Protein AF-A0A7T7ZXU6-F1 (afdb_monomer)

Secondary structure (DSSP, 8-state):
--GGGS--SB-SPPP-HHHHHHHHHHHHHHHHHHHHT-SSSTTHHHHHHHHHHHHHHHHHHHHTTTTBTTHHHHHHHHHHHHHHHHHHHHS--HHHHHHHHHHHHHHHHHHHHHHHHHGGG-TTS-THHHHHHHHHHHHHHHHHHTGGG-TTS-HHHHHHHHHHHHHHHHHHHHHHHHHHHHHHHHHHHHHHHT-

Foldseek 3Di:
DPPPPQPQQFDAAQPDLVLLLVLLVQLVVLLVQLVVVVDPVSNVSVLVSLLSNLVSQLVSLVVCVVGGVCSVVSNVLSVVSNVLSVVCVVDPDPVCNQLSSLVSLLSLLVSLLVLLVSCVSPPQFDSVQLNVLSVQLNVLSVCRNVVVVVVVDPNSVSSVSNSNSSSSSSVRSSVRSVRVNVVNVVVVVVVVVVD

Structure (mmCIF, N/CA/C/O backbone):
data_AF-A0A7T7ZXU6-F1
#
_entry.id   AF-A0A7T7ZXU6-F1
#
loop_
_atom_site.group_PDB
_atom_site.id
_atom_site.type_symbol
_atom_site.label_atom_id
_atom_site.label_alt_id
_atom_site.label_comp_id
_atom_site.label_asym_id
_atom_site.label_entity_id
_atom_site.label_seq_id
_atom_site.pdbx_PDB_ins_code
_atom_site.Cartn_x
_atom_site.Cartn_y
_atom_site.Cartn_z
_atom_site.occupancy
_atom_site.B_iso_or_equiv
_atom_site.auth_seq_id
_atom_site.auth_comp_id
_atom_site.auth_asym_id
_atom_site.auth_atom_id
_atom_site.pdbx_PDB_model_num
ATOM 1 N N . MET A 1 1 ? -22.537 -8.299 27.622 1.00 37.53 1 MET A N 1
ATOM 2 C CA . MET A 1 1 ? -22.391 -8.623 26.185 1.00 37.53 1 MET A CA 1
ATOM 3 C C . MET A 1 1 ? -20.971 -9.132 25.967 1.00 37.53 1 MET A C 1
ATOM 5 O O . MET A 1 1 ? -20.028 -8.383 26.193 1.00 37.53 1 MET A O 1
ATOM 9 N N . ASN A 1 2 ? -20.806 -10.427 25.693 1.00 28.00 2 ASN A N 1
ATOM 10 C CA . ASN A 1 2 ? -19.502 -11.093 25.690 1.00 28.00 2 ASN A CA 1
ATOM 11 C C . ASN A 1 2 ? -18.810 -10.843 24.334 1.00 28.00 2 ASN A C 1
ATOM 13 O O . ASN A 1 2 ? -19.103 -11.517 23.355 1.00 28.00 2 ASN A O 1
ATOM 17 N N . LEU A 1 3 ? -17.933 -9.836 24.255 1.00 42.69 3 LEU A N 1
ATOM 18 C CA . LEU A 1 3 ? -17.219 -9.421 23.028 1.00 42.69 3 LEU A CA 1
ATOM 19 C C . LEU A 1 3 ? -16.216 -10.470 22.501 1.00 42.69 3 LEU A C 1
ATOM 21 O O . LEU A 1 3 ? -15.540 -10.233 21.504 1.00 42.69 3 LEU A O 1
ATOM 25 N N . HIS A 1 4 ? -16.104 -11.624 23.163 1.00 39.94 4 HIS A N 1
ATOM 26 C CA . HIS A 1 4 ? -15.097 -12.639 22.872 1.00 39.94 4 HIS A CA 1
ATOM 27 C C . HIS A 1 4 ? -15.423 -13.526 21.653 1.00 39.94 4 HIS A C 1
ATOM 29 O O . HIS A 1 4 ? -14.531 -14.224 21.174 1.00 39.94 4 HIS A O 1
ATOM 35 N N . SER A 1 5 ? -16.665 -13.501 21.147 1.00 40.53 5 SER A N 1
ATOM 36 C CA . SER A 1 5 ? -17.137 -14.409 20.086 1.00 40.53 5 SER A CA 1
ATOM 37 C C . SER A 1 5 ? -17.033 -13.864 18.660 1.00 40.53 5 SER A C 1
ATOM 39 O O . SER A 1 5 ? -17.178 -14.631 17.711 1.00 40.53 5 SER A O 1
ATOM 41 N N . PHE A 1 6 ? -16.745 -12.575 18.470 1.00 52.91 6 PHE A N 1
ATOM 42 C CA . PHE A 1 6 ? -16.498 -12.045 17.133 1.00 52.91 6 PHE A CA 1
ATOM 43 C C . PHE A 1 6 ? -14.994 -12.087 16.850 1.00 52.91 6 PHE A C 1
ATOM 45 O O . PHE A 1 6 ? -14.190 -11.479 17.556 1.00 52.91 6 PHE A O 1
ATOM 52 N N . ASN A 1 7 ? -14.590 -12.817 15.808 1.00 62.38 7 ASN A N 1
ATOM 53 C CA . ASN A 1 7 ? -13.218 -12.814 15.296 1.00 62.38 7 ASN A CA 1
ATOM 54 C C . ASN A 1 7 ? -12.951 -11.485 14.564 1.00 62.38 7 ASN A C 1
ATOM 56 O O . ASN A 1 7 ? -12.890 -11.419 13.336 1.00 62.38 7 ASN A O 1
ATOM 60 N N . ILE A 1 8 ? -12.875 -10.403 15.338 1.00 69.94 8 ILE A N 1
ATOM 61 C CA . ILE A 1 8 ? -12.659 -9.052 14.834 1.00 69.94 8 ILE A CA 1
ATOM 62 C C . ILE A 1 8 ? -11.149 -8.824 14.707 1.00 69.94 8 ILE A C 1
ATOM 64 O O . ILE A 1 8 ? -10.394 -8.946 15.675 1.00 69.94 8 ILE A O 1
ATOM 68 N N . SER A 1 9 ? -10.707 -8.492 13.500 1.00 75.31 9 SER A N 1
ATOM 69 C CA . SER A 1 9 ? -9.319 -8.151 13.150 1.00 75.31 9 SER A CA 1
ATOM 70 C C . SER A 1 9 ? -8.829 -6.880 13.865 1.00 75.31 9 SER A C 1
ATOM 72 O O . SER A 1 9 ? -7.697 -6.840 14.345 1.00 75.31 9 SER A O 1
ATOM 74 N N . ILE A 1 10 ? -9.690 -5.861 13.985 1.00 77.00 10 ILE A N 1
ATOM 75 C CA . ILE A 1 10 ? -9.412 -4.581 14.649 1.00 77.00 10 ILE A CA 1
ATOM 76 C C . ILE A 1 10 ? -10.238 -4.500 15.930 1.00 77.00 10 ILE A C 1
ATOM 78 O O . ILE A 1 10 ? -11.459 -4.390 15.896 1.00 77.00 10 ILE A O 1
ATOM 82 N N . ARG A 1 11 ? -9.565 -4.560 17.075 1.00 78.62 11 ARG A N 1
ATOM 83 C CA . ARG A 1 11 ? -10.187 -4.715 18.398 1.00 78.62 11 ARG A CA 1
ATOM 84 C C . ARG A 1 11 ? -10.429 -3.400 19.127 1.00 78.62 11 ARG A C 1
ATOM 86 O O . ARG A 1 11 ? -11.136 -3.372 20.129 1.00 78.62 11 ARG A O 1
ATOM 93 N N . SER A 1 12 ? -9.804 -2.317 18.678 1.00 79.88 12 SER A N 1
ATOM 94 C CA . SER A 1 12 ? -9.978 -0.999 19.282 1.00 79.88 12 SER A CA 1
ATOM 95 C C . SER A 1 12 ? -9.599 0.115 18.311 1.00 79.88 12 SER A C 1
ATOM 97 O O . SER A 1 12 ? -9.186 -0.144 17.181 1.00 79.88 12 SER A O 1
ATOM 99 N N . SER A 1 13 ? -9.733 1.361 18.767 1.00 77.69 13 SER A N 1
ATOM 100 C CA . SER A 1 13 ? -9.386 2.543 17.984 1.00 77.69 13 SER A CA 1
ATOM 101 C C . SER A 1 13 ? -7.941 2.491 17.458 1.00 77.69 13 SER A C 1
ATOM 103 O O . SER A 1 13 ? -6.995 2.209 18.199 1.00 77.69 13 SER A O 1
ATOM 105 N N . VAL A 1 14 ? -7.785 2.786 16.169 1.00 83.81 14 VAL A N 1
ATOM 106 C CA . VAL A 1 14 ? -6.504 2.862 15.461 1.00 83.81 14 VAL A CA 1
ATOM 107 C C . VAL A 1 14 ? -5.898 4.249 15.667 1.00 83.81 14 VAL A C 1
ATOM 109 O O . VAL A 1 14 ? -6.538 5.267 15.409 1.00 83.81 14 VAL A O 1
ATOM 112 N N . LYS A 1 15 ? -4.656 4.305 16.136 1.00 84.38 15 LYS A N 1
ATOM 113 C CA . LYS A 1 15 ? -3.888 5.536 16.354 1.00 84.38 15 LYS A CA 1
ATOM 114 C C . LYS A 1 15 ? -2.965 5.820 15.168 1.00 84.38 15 LYS A C 1
ATOM 116 O O . LYS A 1 15 ? -2.753 4.965 14.314 1.00 84.38 15 LYS A O 1
ATOM 121 N N . ALA A 1 16 ? -2.408 7.030 15.131 1.00 84.06 16 ALA A N 1
ATOM 122 C CA . ALA A 1 16 ? -1.371 7.430 14.176 1.00 84.06 16 ALA A CA 1
ATOM 123 C C . ALA A 1 16 ? -1.742 7.263 12.690 1.00 84.06 16 ALA A C 1
ATOM 125 O O . ALA A 1 16 ? -0.881 7.045 11.843 1.00 84.06 16 ALA A O 1
ATOM 126 N N . SER A 1 17 ? -3.020 7.440 12.342 1.00 84.88 17 SER A N 1
ATOM 127 C CA . SER A 1 17 ? -3.474 7.425 10.943 1.00 84.88 17 SER A CA 1
ATOM 128 C C . SER A 1 17 ? -2.813 8.512 10.078 1.00 84.88 17 SER A C 1
ATOM 130 O O . SER A 1 17 ? -2.866 8.429 8.857 1.00 84.88 17 SER A O 1
ATOM 132 N N . SER A 1 18 ? -2.168 9.516 10.686 1.00 86.44 18 SER A N 1
ATOM 133 C CA . SER A 1 18 ? -1.324 10.493 9.989 1.00 86.44 18 SER A CA 1
ATOM 134 C C . SER A 1 18 ? -0.108 9.860 9.303 1.00 86.44 18 SER A C 1
ATOM 136 O O . SER A 1 18 ? 0.283 10.346 8.248 1.00 86.44 18 SER A O 1
ATOM 138 N N . LEU A 1 19 ? 0.447 8.762 9.835 1.00 91.62 19 LEU A N 1
ATOM 139 C CA . LEU A 1 19 ? 1.559 8.035 9.204 1.00 91.62 19 LEU A CA 1
ATOM 140 C C . LEU A 1 19 ? 1.144 7.425 7.860 1.00 91.62 19 LEU A C 1
ATOM 142 O O . LEU A 1 19 ? 1.907 7.441 6.903 1.00 91.62 19 LEU A O 1
ATOM 146 N N . LEU A 1 20 ? -0.097 6.950 7.759 1.00 92.06 20 LEU A N 1
ATOM 147 C CA . LEU A 1 20 ? -0.642 6.427 6.505 1.00 92.06 20 LEU A CA 1
ATOM 148 C C . LEU A 1 20 ? -0.926 7.544 5.489 1.00 92.06 20 LEU A C 1
ATOM 150 O O . LEU A 1 20 ? -0.713 7.354 4.296 1.00 92.06 20 LEU A O 1
ATOM 154 N N . ILE A 1 21 ? -1.358 8.727 5.946 1.00 94.38 21 ILE A N 1
ATOM 155 C CA . ILE A 1 21 ? -1.494 9.903 5.067 1.00 94.38 21 ILE A CA 1
ATOM 156 C C . ILE A 1 21 ? -0.123 10.327 4.534 1.00 94.38 21 ILE A C 1
ATOM 158 O O . ILE A 1 21 ? 0.001 10.624 3.348 1.00 94.38 21 ILE A O 1
ATOM 162 N N . LEU A 1 22 ? 0.906 10.321 5.386 1.00 94.56 22 LEU A N 1
ATOM 163 C CA . LEU A 1 22 ? 2.273 10.625 4.971 1.00 94.56 22 LEU A CA 1
ATOM 164 C C . LEU A 1 22 ? 2.722 9.702 3.829 1.00 94.56 22 LEU A C 1
ATOM 166 O O . LEU A 1 22 ? 3.302 10.186 2.864 1.00 94.56 22 LEU A O 1
ATOM 170 N N . ASN A 1 23 ? 2.373 8.413 3.871 1.00 94.62 23 ASN A N 1
ATOM 171 C CA . ASN A 1 23 ? 2.684 7.476 2.785 1.00 94.62 23 ASN A CA 1
ATOM 172 C C . ASN A 1 23 ? 2.021 7.863 1.466 1.00 94.62 23 ASN A C 1
ATOM 174 O O . ASN A 1 23 ? 2.676 7.837 0.427 1.00 94.62 23 ASN A O 1
ATOM 178 N N . SER A 1 24 ? 0.753 8.279 1.497 1.00 95.25 24 SER A N 1
ATOM 179 C CA . SER A 1 24 ? 0.092 8.801 0.298 1.00 95.25 24 SER A CA 1
ATOM 180 C C . SER A 1 24 ? 0.843 9.998 -0.283 1.00 95.25 24 SER A C 1
ATOM 182 O O . SER A 1 24 ? 1.018 10.076 -1.495 1.00 95.25 24 SER A O 1
ATOM 184 N N . VAL A 1 25 ? 1.275 10.930 0.567 1.00 95.81 25 VAL A N 1
ATOM 185 C CA . VAL A 1 25 ? 2.012 12.124 0.136 1.00 95.81 25 VAL A CA 1
ATOM 186 C C . VAL A 1 25 ? 3.365 11.733 -0.459 1.00 95.81 25 VAL A C 1
ATOM 188 O O . VAL A 1 25 ? 3.711 12.223 -1.530 1.00 95.81 25 VAL A O 1
ATOM 191 N N . LEU A 1 26 ? 4.090 10.805 0.172 1.00 95.12 26 LEU A N 1
ATOM 192 C CA . LEU A 1 26 ? 5.365 10.286 -0.331 1.00 95.12 26 LEU A CA 1
ATOM 193 C C . LEU A 1 26 ? 5.226 9.686 -1.733 1.00 95.12 26 LEU A C 1
ATOM 195 O O . LEU A 1 26 ? 6.035 9.998 -2.602 1.00 95.12 26 LEU A O 1
ATOM 199 N N . PHE A 1 27 ? 4.194 8.876 -1.982 1.00 93.94 27 PHE A N 1
ATOM 200 C CA . PHE A 1 27 ? 3.979 8.281 -3.303 1.00 93.94 27 PHE A CA 1
ATOM 201 C C . PHE A 1 27 ? 3.568 9.309 -4.362 1.00 93.94 27 PHE A C 1
ATOM 203 O O . PHE A 1 27 ? 4.065 9.239 -5.484 1.00 93.94 27 PHE A O 1
ATOM 210 N N . ILE A 1 28 ? 2.730 10.295 -4.021 1.00 94.50 28 ILE A N 1
ATOM 211 C CA . ILE A 1 28 ? 2.368 11.382 -4.947 1.00 94.50 28 ILE A CA 1
ATOM 212 C C . ILE A 1 28 ? 3.610 12.197 -5.321 1.00 94.50 28 ILE A C 1
ATOM 214 O O . ILE A 1 28 ? 3.884 12.402 -6.501 1.00 94.50 28 ILE A O 1
ATOM 218 N N . ILE A 1 29 ? 4.389 12.619 -4.322 1.00 93.50 29 ILE A N 1
ATOM 219 C CA . ILE A 1 29 ? 5.614 13.399 -4.523 1.00 93.50 29 ILE A CA 1
ATOM 220 C C . ILE A 1 29 ? 6.630 12.594 -5.336 1.00 93.50 29 ILE A C 1
ATOM 222 O O . ILE A 1 29 ? 7.132 13.093 -6.341 1.00 93.50 29 ILE A O 1
ATOM 226 N N . GLY A 1 30 ? 6.890 11.341 -4.953 1.00 91.00 30 GLY A N 1
ATOM 227 C CA . GLY A 1 30 ? 7.810 10.458 -5.670 1.00 91.00 30 GLY A CA 1
ATOM 228 C C . GLY A 1 30 ? 7.420 10.294 -7.139 1.00 91.00 30 GLY A C 1
ATOM 229 O O . GLY A 1 30 ? 8.275 10.391 -8.012 1.00 91.00 30 GLY A O 1
ATOM 230 N N . THR A 1 31 ? 6.123 10.153 -7.420 1.00 91.06 31 THR A N 1
ATOM 231 C CA . THR A 1 31 ? 5.596 10.053 -8.788 1.00 91.06 31 THR A CA 1
ATOM 232 C C . THR A 1 31 ? 5.842 11.327 -9.593 1.00 91.06 31 THR A C 1
ATOM 234 O O . THR A 1 31 ? 6.340 11.258 -10.715 1.00 91.06 31 THR A O 1
ATOM 237 N N . ILE A 1 32 ? 5.542 12.498 -9.021 1.00 90.38 32 ILE A N 1
ATOM 238 C CA . ILE A 1 32 ? 5.754 13.794 -9.684 1.00 90.38 32 ILE A CA 1
ATOM 239 C C . ILE A 1 32 ? 7.241 14.001 -9.998 1.00 90.38 32 ILE A C 1
ATOM 241 O O . ILE A 1 32 ? 7.588 14.311 -11.136 1.00 90.38 32 ILE A O 1
ATOM 245 N N . PHE A 1 33 ? 8.126 13.782 -9.021 1.00 89.31 33 PHE A N 1
ATOM 246 C CA . PHE A 1 33 ? 9.570 13.927 -9.223 1.00 89.31 33 PHE A CA 1
ATOM 247 C C . PHE A 1 33 ? 10.112 12.950 -10.269 1.00 89.31 33 PHE A C 1
ATOM 249 O O . PHE A 1 33 ? 10.927 13.347 -11.100 1.00 89.31 33 PHE A O 1
ATOM 256 N N . SER A 1 34 ? 9.631 11.706 -10.273 1.00 87.06 34 SER A N 1
ATOM 257 C CA . SER A 1 34 ? 10.023 10.711 -11.271 1.00 87.06 34 SER A CA 1
ATOM 258 C C . SER A 1 34 ? 9.641 11.100 -12.698 1.00 87.06 34 SER A C 1
ATOM 260 O O . SER A 1 34 ? 10.414 10.836 -13.617 1.00 87.06 34 SER A O 1
ATOM 262 N N . PHE A 1 35 ? 8.502 11.768 -12.903 1.00 84.81 35 PHE A N 1
ATOM 263 C CA . PHE A 1 35 ? 8.118 12.252 -14.233 1.00 84.81 35 PHE A CA 1
ATOM 264 C C . PHE A 1 35 ? 8.851 13.524 -14.656 1.00 84.81 35 PHE A C 1
ATOM 266 O O . PHE A 1 35 ? 9.168 13.673 -15.833 1.00 84.81 35 PHE A O 1
ATOM 273 N N . ILE A 1 36 ? 9.172 14.418 -13.717 1.00 85.12 36 ILE A N 1
ATOM 274 C CA . ILE A 1 36 ? 9.953 15.625 -14.024 1.00 85.12 36 ILE A CA 1
ATOM 275 C C . ILE A 1 36 ? 11.384 15.256 -14.428 1.00 85.12 36 ILE A C 1
ATOM 277 O O . ILE A 1 36 ? 11.921 15.843 -15.364 1.00 85.12 36 ILE A O 1
ATOM 281 N N . ALA A 1 37 ? 11.988 14.269 -13.759 1.00 76.25 37 ALA A N 1
ATOM 282 C CA . ALA A 1 37 ? 13.403 13.948 -13.921 1.00 76.25 37 ALA A CA 1
ATOM 283 C C . ALA A 1 37 ? 13.811 13.567 -15.359 1.00 76.25 37 ALA A C 1
ATOM 285 O O . ALA A 1 37 ? 14.973 13.773 -15.682 1.00 76.25 37 ALA A O 1
ATOM 286 N N . SER A 1 38 ? 12.890 13.075 -16.211 1.00 57.41 38 SER A N 1
ATOM 287 C CA . SER A 1 38 ? 13.000 12.806 -17.673 1.00 57.41 38 SER A CA 1
ATOM 288 C C . SER A 1 38 ? 14.243 12.055 -18.209 1.00 57.41 38 SER A C 1
ATOM 290 O O . SER A 1 38 ? 14.278 11.695 -19.382 1.00 57.41 38 SER A O 1
ATOM 292 N N . GLN A 1 39 ? 15.245 11.769 -17.384 1.00 56.44 39 GLN A N 1
ATOM 293 C CA . GLN A 1 39 ? 16.518 11.122 -17.690 1.00 56.44 39 GLN A CA 1
ATOM 294 C C . GLN A 1 39 ? 16.758 10.006 -16.661 1.00 56.44 39 GLN A C 1
ATOM 296 O O . GLN A 1 39 ? 16.268 10.103 -15.527 1.00 56.44 39 GLN A O 1
ATOM 301 N N . PRO A 1 40 ? 17.505 8.940 -16.997 1.00 55.94 40 PRO A N 1
ATOM 302 C CA . PRO A 1 40 ? 18.015 8.031 -15.979 1.00 55.94 40 PRO A CA 1
ATOM 303 C C . PRO A 1 40 ? 18.813 8.846 -14.942 1.00 55.94 40 PRO A C 1
ATOM 305 O O . PRO A 1 40 ? 19.649 9.662 -15.333 1.00 55.94 40 PRO A O 1
ATOM 308 N N . PRO A 1 41 ? 18.551 8.686 -13.631 1.00 61.41 41 PRO A N 1
ATOM 309 C CA . PRO A 1 41 ? 17.783 7.617 -12.989 1.00 61.41 41 PRO A CA 1
ATOM 310 C C . PRO A 1 41 ? 16.357 8.040 -12.551 1.00 61.41 41 PRO A C 1
ATOM 312 O O . PRO A 1 41 ? 16.083 8.280 -11.372 1.00 61.41 41 PRO A O 1
ATOM 315 N N . ALA A 1 42 ? 15.410 8.062 -13.496 1.00 69.75 42 ALA A N 1
ATOM 316 C CA . ALA A 1 42 ? 14.030 8.528 -13.303 1.00 69.75 42 ALA A CA 1
ATOM 317 C C . ALA A 1 42 ? 13.244 7.833 -12.166 1.00 69.75 42 ALA A C 1
ATOM 319 O O . ALA A 1 42 ? 12.271 8.391 -11.667 1.00 69.75 42 ALA A O 1
ATOM 320 N N . TYR A 1 43 ? 13.651 6.644 -11.709 1.00 78.75 43 TYR A N 1
ATOM 321 C CA . TYR A 1 43 ? 12.909 5.850 -10.714 1.00 78.75 43 TYR A CA 1
ATOM 322 C C . TYR A 1 43 ? 13.453 5.937 -9.279 1.00 78.75 43 TYR A C 1
ATOM 324 O O . TYR A 1 43 ? 12.833 5.399 -8.361 1.00 78.75 43 TYR A O 1
ATOM 332 N N . ILE A 1 44 ? 14.567 6.644 -9.048 1.00 83.00 44 ILE A N 1
ATOM 333 C CA . ILE A 1 44 ? 15.122 6.831 -7.693 1.00 83.00 44 ILE A CA 1
ATOM 334 C C . ILE A 1 44 ? 14.122 7.487 -6.726 1.00 83.00 44 ILE A C 1
ATOM 336 O O . ILE A 1 44 ? 13.983 6.977 -5.610 1.00 83.00 44 ILE A O 1
ATOM 340 N N . PRO A 1 45 ? 13.382 8.554 -7.102 1.00 88.56 45 PRO A N 1
ATOM 341 C CA . PRO A 1 45 ? 12.410 9.174 -6.199 1.00 88.56 45 PRO A CA 1
ATOM 342 C C . PRO A 1 45 ? 11.343 8.192 -5.692 1.00 88.56 45 PRO A C 1
ATOM 344 O O . PRO A 1 45 ? 10.957 8.245 -4.524 1.00 88.56 45 PRO A O 1
ATOM 347 N N . LEU A 1 46 ? 10.909 7.253 -6.539 1.00 89.12 46 LEU A N 1
ATOM 348 C CA . LEU A 1 46 ? 9.960 6.202 -6.167 1.00 89.12 46 LEU A CA 1
ATOM 349 C C . LEU A 1 46 ? 10.578 5.167 -5.224 1.00 89.12 46 LEU A C 1
ATOM 351 O O . LEU A 1 46 ? 9.926 4.763 -4.264 1.00 89.12 46 LEU A O 1
ATOM 355 N N . GLY A 1 47 ? 11.837 4.779 -5.441 1.00 88.50 47 GLY A N 1
ATOM 356 C CA . GLY A 1 47 ? 12.571 3.919 -4.507 1.00 88.50 47 GLY A CA 1
ATOM 357 C C . GLY A 1 47 ? 12.691 4.551 -3.115 1.00 88.50 47 GLY A C 1
ATOM 358 O O . GLY A 1 47 ? 12.402 3.906 -2.108 1.00 88.50 47 GLY A O 1
ATOM 359 N N . ILE A 1 48 ? 13.014 5.846 -3.049 1.00 89.06 48 ILE A N 1
ATOM 360 C CA . ILE A 1 48 ? 13.052 6.602 -1.785 1.00 89.06 48 ILE A CA 1
ATOM 361 C C . ILE A 1 48 ? 11.663 6.628 -1.129 1.00 89.06 48 ILE A C 1
ATOM 363 O O . ILE A 1 48 ? 11.543 6.380 0.074 1.00 89.06 48 ILE A O 1
ATOM 367 N N . ALA A 1 49 ? 10.605 6.875 -1.910 1.00 92.88 49 ALA A N 1
ATOM 368 C CA . ALA A 1 49 ? 9.232 6.854 -1.412 1.00 92.88 49 ALA A CA 1
ATOM 369 C C . ALA A 1 49 ? 8.841 5.475 -0.848 1.00 92.88 49 ALA A C 1
ATOM 371 O O . ALA A 1 49 ? 8.235 5.411 0.224 1.00 92.88 49 ALA A O 1
ATOM 372 N N . PHE A 1 50 ? 9.229 4.371 -1.496 1.00 91.69 50 PHE A N 1
ATOM 373 C CA . PHE A 1 50 ? 9.019 3.013 -0.978 1.00 91.69 50 PHE A CA 1
ATOM 374 C C . PHE A 1 50 ? 9.751 2.768 0.338 1.00 91.69 50 PHE A C 1
ATOM 376 O O . PHE A 1 50 ? 9.139 2.292 1.294 1.00 91.69 50 PHE A O 1
ATOM 383 N N . GLY A 1 51 ? 11.033 3.127 0.415 1.00 92.06 51 GLY A N 1
ATOM 384 C CA . GLY A 1 51 ? 11.826 2.947 1.629 1.00 92.06 51 GLY A CA 1
ATOM 385 C C . GLY A 1 51 ? 11.218 3.699 2.814 1.00 92.06 51 GLY A C 1
ATOM 386 O O . GLY A 1 51 ? 10.936 3.103 3.855 1.00 92.06 51 GLY A O 1
ATOM 387 N N . LEU A 1 52 ? 10.929 4.991 2.632 1.00 94.06 52 LEU A N 1
ATOM 388 C CA . LEU A 1 52 ? 10.326 5.824 3.674 1.00 94.06 52 LEU A CA 1
ATOM 389 C C . LEU A 1 52 ? 8.924 5.341 4.060 1.00 94.06 52 LEU A C 1
ATOM 391 O O . LEU A 1 52 ? 8.655 5.184 5.250 1.00 94.06 52 LEU A O 1
ATOM 395 N N . SER A 1 53 ? 8.056 5.061 3.081 1.00 93.88 53 SER A N 1
ATOM 396 C CA . SER A 1 53 ? 6.676 4.613 3.336 1.00 93.88 53 SER A CA 1
ATOM 397 C C . SER A 1 53 ? 6.601 3.262 4.054 1.00 93.88 53 SER A C 1
ATOM 399 O O . SER A 1 53 ? 5.672 3.004 4.825 1.00 93.88 53 SER A O 1
ATOM 401 N N . SER A 1 54 ? 7.595 2.404 3.840 1.00 93.12 54 SER A N 1
ATOM 402 C CA . SER A 1 54 ? 7.681 1.101 4.491 1.00 93.12 54 SER A CA 1
ATOM 403 C C . SER A 1 54 ? 8.161 1.221 5.938 1.00 93.12 54 SER A C 1
ATOM 405 O O . SER A 1 54 ? 7.620 0.558 6.824 1.00 93.12 54 SER A O 1
ATOM 407 N N . VAL A 1 55 ? 9.106 2.127 6.222 1.00 94.88 55 VAL A N 1
ATOM 408 C CA . VAL A 1 55 ? 9.532 2.439 7.599 1.00 94.88 55 VAL A CA 1
ATOM 409 C C . VAL A 1 55 ? 8.382 3.056 8.397 1.00 94.88 55 VAL A C 1
ATOM 411 O O . VAL A 1 55 ? 8.070 2.601 9.500 1.00 94.88 55 VAL A O 1
ATOM 414 N N . THR A 1 56 ? 7.702 4.058 7.842 1.00 94.38 56 THR A N 1
ATOM 415 C CA . THR A 1 56 ? 6.524 4.674 8.476 1.00 94.38 56 THR A CA 1
ATOM 416 C C . THR A 1 56 ? 5.375 3.673 8.629 1.00 94.38 56 THR A C 1
ATOM 418 O O . THR A 1 56 ? 4.681 3.700 9.647 1.00 94.38 56 THR A O 1
ATOM 421 N N . GLY A 1 57 ? 5.200 2.754 7.673 1.00 92.31 57 GLY A N 1
ATOM 422 C CA . GLY A 1 57 ? 4.255 1.640 7.749 1.00 92.31 57 GLY A CA 1
ATOM 423 C C . GLY A 1 57 ? 4.557 0.702 8.919 1.00 92.31 57 GLY A C 1
ATOM 424 O O . GLY A 1 57 ? 3.680 0.439 9.742 1.00 92.31 57 GLY A O 1
ATOM 425 N N . ALA A 1 58 ? 5.811 0.272 9.070 1.00 93.94 58 ALA A N 1
ATOM 426 C CA . ALA A 1 58 ? 6.240 -0.548 10.202 1.00 93.94 58 ALA A CA 1
ATOM 427 C C . ALA A 1 58 ? 5.994 0.159 11.549 1.00 93.94 58 ALA A C 1
ATOM 429 O O . ALA A 1 58 ? 5.434 -0.436 12.472 1.00 93.94 58 ALA A O 1
ATOM 430 N N . LEU A 1 59 ? 6.329 1.453 11.651 1.00 94.12 59 LEU A N 1
ATOM 431 C CA . LEU A 1 59 ? 6.044 2.263 12.841 1.00 94.12 59 LEU A CA 1
ATOM 432 C C . LEU A 1 59 ? 4.540 2.346 13.136 1.00 94.12 59 LEU A C 1
ATOM 434 O O . LEU A 1 59 ? 4.133 2.228 14.294 1.00 94.12 59 LEU A O 1
ATOM 438 N N . PHE A 1 60 ? 3.708 2.508 12.105 1.00 94.06 60 PHE A N 1
ATOM 439 C CA . PHE A 1 60 ? 2.254 2.507 12.246 1.00 94.06 60 PHE A CA 1
ATOM 440 C C . PHE A 1 60 ? 1.743 1.187 12.841 1.00 94.06 60 PHE A C 1
ATOM 442 O O . PHE A 1 60 ? 0.937 1.216 13.776 1.00 94.06 60 PHE A O 1
ATOM 449 N N . PHE A 1 61 ? 2.223 0.036 12.362 1.00 93.56 61 PHE A N 1
ATOM 450 C CA . PHE A 1 61 ? 1.805 -1.266 12.891 1.00 93.56 61 PHE A CA 1
ATOM 451 C C . PHE A 1 61 ? 2.289 -1.514 14.316 1.00 93.56 61 PHE A C 1
ATOM 453 O O . PHE A 1 61 ? 1.513 -1.999 15.140 1.00 93.56 61 PHE A O 1
ATOM 460 N N . LEU A 1 62 ? 3.516 -1.105 14.647 1.00 92.19 62 LEU A N 1
ATOM 461 C CA . LEU A 1 62 ? 4.054 -1.202 16.006 1.00 92.19 62 LEU A CA 1
ATOM 462 C C . LEU A 1 62 ? 3.215 -0.400 17.012 1.00 92.19 62 LEU A C 1
ATOM 464 O O . LEU A 1 62 ? 2.833 -0.919 18.066 1.00 92.19 62 LEU A O 1
ATOM 468 N N . GLN A 1 63 ? 2.850 0.839 16.665 1.00 92.31 63 GLN A N 1
ATOM 469 C CA . GLN A 1 63 ? 1.996 1.688 17.506 1.00 92.31 63 GLN A CA 1
ATOM 470 C C . GLN A 1 63 ? 0.570 1.137 17.664 1.00 92.31 63 GLN A C 1
ATOM 472 O O . GLN A 1 63 ? -0.098 1.413 18.664 1.00 92.31 63 GLN A O 1
ATOM 477 N N . ASN A 1 64 ? 0.109 0.340 16.698 1.00 90.44 64 ASN A N 1
ATOM 478 C CA . ASN A 1 64 ? -1.222 -0.262 16.670 1.00 90.44 64 ASN A CA 1
ATOM 479 C C . ASN A 1 64 ? -1.231 -1.760 17.015 1.00 90.44 64 ASN A C 1
ATOM 481 O O . ASN A 1 64 ? -2.245 -2.426 16.803 1.00 90.44 64 ASN A O 1
ATOM 485 N N . SER A 1 65 ? -0.160 -2.276 17.623 1.00 89.19 65 SER A N 1
ATOM 486 C CA . SER A 1 65 ? -0.005 -3.688 18.015 1.00 89.19 65 SER A CA 1
ATOM 487 C C . SER A 1 65 ? -1.121 -4.222 18.921 1.00 89.19 65 SER A C 1
ATOM 489 O O . SER A 1 65 ? -1.495 -5.392 18.865 1.00 89.19 65 SER A O 1
ATOM 491 N N . LYS A 1 66 ? -1.708 -3.351 19.749 1.00 87.25 66 LYS A N 1
ATOM 492 C CA . LYS A 1 66 ? -2.856 -3.692 20.606 1.00 87.25 66 LYS A CA 1
ATOM 493 C C . LYS A 1 66 ? -4.195 -3.628 19.862 1.00 87.25 66 LYS A C 1
ATOM 495 O O . LYS A 1 66 ? -5.142 -4.311 20.249 1.00 87.25 66 LYS A O 1
ATOM 500 N N . SER A 1 67 ? -4.280 -2.822 18.804 1.00 86.00 67 SER A N 1
ATOM 501 C CA . SER A 1 67 ? -5.518 -2.566 18.060 1.00 86.00 67 SER A CA 1
ATOM 502 C C . SER A 1 67 ? -5.730 -3.559 16.921 1.00 86.00 67 SER A C 1
ATOM 504 O O . SER A 1 67 ? -6.854 -4.016 16.744 1.00 86.00 67 SER A O 1
ATOM 506 N N . ILE A 1 68 ? -4.681 -3.928 16.185 1.00 88.12 68 ILE A N 1
ATOM 507 C CA . ILE A 1 68 ? -4.753 -4.808 15.009 1.00 88.12 68 ILE A CA 1
ATOM 508 C C . ILE A 1 68 ? -4.249 -6.201 15.400 1.00 88.12 68 ILE A C 1
ATOM 510 O O . ILE A 1 68 ? -3.169 -6.334 15.961 1.00 88.12 68 ILE A O 1
ATOM 514 N N . LYS A 1 69 ? -5.015 -7.262 15.126 1.00 87.88 69 LYS A N 1
ATOM 515 C CA . LYS A 1 69 ? -4.654 -8.646 15.489 1.00 87.88 69 LYS A CA 1
ATOM 516 C C . LYS A 1 69 ? -3.447 -9.165 14.700 1.00 87.88 69 LYS A C 1
ATOM 518 O O . LYS A 1 69 ? -2.570 -9.797 15.276 1.00 87.88 69 LYS A O 1
ATOM 523 N N . THR A 1 70 ? -3.403 -8.875 13.407 1.00 88.06 70 THR A N 1
ATOM 524 C CA . THR A 1 70 ? -2.417 -9.333 12.410 1.00 88.06 70 THR A CA 1
ATOM 525 C C . THR A 1 70 ? -1.208 -8.399 12.271 1.00 88.06 70 THR A C 1
ATOM 527 O O . THR A 1 70 ? -0.436 -8.521 11.324 1.00 88.06 70 THR A O 1
ATOM 530 N N . TRP A 1 71 ? -1.000 -7.486 13.229 1.00 90.81 71 TRP A N 1
ATOM 531 C CA . TRP A 1 71 ? 0.021 -6.436 13.154 1.00 90.81 71 TRP A CA 1
ATOM 532 C C . TRP A 1 71 ? 1.442 -6.962 12.903 1.00 90.81 71 TRP A C 1
ATOM 534 O O . TRP A 1 71 ? 2.168 -6.355 12.123 1.00 90.81 71 TRP A O 1
ATOM 544 N N . ASN A 1 72 ? 1.821 -8.099 13.504 1.00 92.25 72 ASN A N 1
ATOM 545 C CA . ASN A 1 72 ? 3.135 -8.725 13.305 1.00 92.25 72 ASN A CA 1
ATOM 546 C C . ASN A 1 72 ? 3.415 -8.972 11.826 1.00 92.25 72 ASN A C 1
ATOM 548 O O . ASN A 1 72 ? 4.490 -8.632 11.335 1.00 92.25 72 ASN A O 1
ATOM 552 N N . TRP A 1 73 ? 2.428 -9.528 11.115 1.00 91.38 73 TRP A N 1
ATOM 553 C CA . TRP A 1 73 ? 2.616 -9.886 9.718 1.00 91.38 73 TRP A CA 1
ATOM 554 C C . TRP A 1 73 ? 2.808 -8.647 8.850 1.00 91.38 73 TRP A C 1
ATOM 556 O O . TRP A 1 73 ? 3.705 -8.611 8.013 1.00 91.38 73 TRP A O 1
ATOM 566 N N . TYR A 1 74 ? 2.031 -7.596 9.111 1.00 93.19 74 TYR A N 1
ATOM 567 C CA . TYR A 1 74 ? 2.163 -6.333 8.394 1.00 93.19 74 TYR A CA 1
ATOM 568 C C . TYR A 1 74 ? 3.483 -5.618 8.679 1.00 93.19 74 TYR A C 1
ATOM 570 O O . TYR A 1 74 ? 4.075 -5.044 7.762 1.00 93.19 74 TYR A O 1
ATOM 578 N N . THR A 1 75 ? 3.986 -5.688 9.914 1.00 93.69 75 THR A N 1
ATOM 579 C CA . THR A 1 75 ? 5.309 -5.156 10.260 1.00 93.69 75 THR A CA 1
ATOM 580 C C . THR A 1 75 ? 6.408 -5.900 9.510 1.00 93.69 75 THR A C 1
ATOM 582 O O . THR A 1 75 ? 7.236 -5.254 8.874 1.00 93.69 75 THR A O 1
ATOM 585 N N . TYR A 1 76 ? 6.409 -7.239 9.529 1.00 93.81 76 TYR A N 1
ATOM 586 C CA . TYR A 1 76 ? 7.409 -8.028 8.800 1.00 93.81 76 TYR A CA 1
ATOM 587 C C . TYR A 1 76 ? 7.354 -7.767 7.300 1.00 93.81 76 TYR A C 1
ATOM 589 O O . TYR A 1 76 ? 8.395 -7.612 6.672 1.00 93.81 76 TYR A O 1
ATOM 597 N N . TYR A 1 77 ? 6.151 -7.648 6.743 1.00 93.00 77 TYR A N 1
ATOM 598 C CA . TYR A 1 77 ? 5.974 -7.327 5.336 1.00 93.00 77 TYR A CA 1
ATOM 599 C C . TYR A 1 77 ? 6.523 -5.940 4.984 1.00 93.00 77 TYR A C 1
ATOM 601 O O . TYR A 1 77 ? 7.251 -5.785 4.010 1.00 93.00 77 TYR A O 1
ATOM 609 N N . SER A 1 78 ? 6.241 -4.937 5.817 1.00 93.38 78 SER A N 1
ATOM 610 C CA . SER A 1 78 ? 6.769 -3.581 5.630 1.00 93.38 78 SER A CA 1
ATOM 611 C C . SER A 1 78 ? 8.301 -3.571 5.713 1.00 93.38 78 SER A C 1
ATOM 613 O O . SER A 1 78 ? 8.967 -2.981 4.870 1.00 93.38 78 SER A O 1
ATOM 615 N N . LEU A 1 79 ? 8.888 -4.285 6.678 1.00 93.94 79 LEU A N 1
ATOM 616 C CA . LEU A 1 79 ? 10.345 -4.415 6.795 1.00 93.94 79 LEU A CA 1
ATOM 617 C C . LEU A 1 79 ? 10.964 -5.170 5.613 1.00 93.94 79 LEU A C 1
ATOM 619 O O . LEU A 1 79 ? 12.039 -4.798 5.149 1.00 93.94 79 LEU A O 1
ATOM 623 N N . PHE A 1 80 ? 10.282 -6.188 5.090 1.00 93.31 80 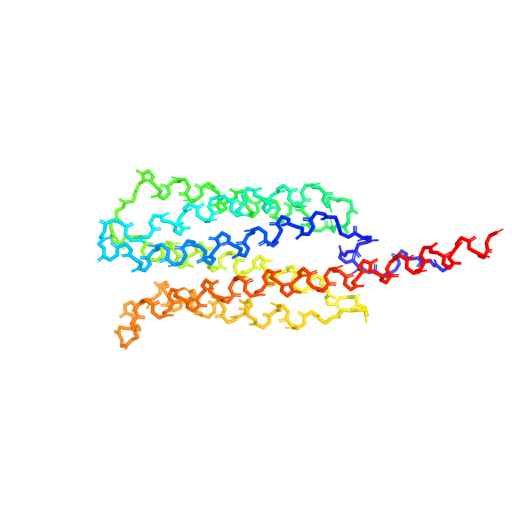PHE A N 1
ATOM 624 C CA . PHE A 1 80 ? 10.713 -6.894 3.889 1.00 93.31 80 PHE A CA 1
ATOM 625 C C . PHE A 1 80 ? 10.806 -5.943 2.688 1.00 93.31 80 PHE A C 1
ATOM 627 O O . PHE A 1 80 ? 11.826 -5.936 2.001 1.00 93.31 80 PHE A O 1
ATOM 634 N N . ILE A 1 81 ? 9.810 -5.069 2.488 1.00 91.94 81 ILE A N 1
ATOM 635 C CA . ILE A 1 81 ? 9.855 -4.039 1.436 1.00 91.94 81 ILE A CA 1
ATOM 636 C C . ILE A 1 81 ? 11.053 -3.099 1.640 1.00 91.94 81 ILE A C 1
ATOM 638 O O . ILE A 1 81 ? 11.749 -2.806 0.669 1.00 91.94 81 ILE A O 1
ATOM 642 N N . VAL A 1 82 ? 11.355 -2.673 2.877 1.00 92.50 82 VAL A N 1
ATOM 643 C CA . VAL A 1 82 ? 12.551 -1.852 3.171 1.00 92.50 82 VAL A CA 1
ATOM 644 C C . VAL A 1 82 ? 13.828 -2.561 2.723 1.00 92.50 82 VAL A C 1
ATOM 646 O O . VAL A 1 82 ? 14.633 -1.969 2.008 1.00 92.50 82 VAL A O 1
ATOM 649 N N . ILE A 1 83 ? 14.007 -3.825 3.117 1.00 91.75 83 ILE A N 1
ATOM 650 C CA . ILE A 1 83 ? 15.214 -4.601 2.804 1.00 91.75 83 ILE A CA 1
ATOM 651 C C . ILE A 1 83 ? 15.381 -4.740 1.289 1.00 91.75 83 ILE A C 1
ATOM 653 O O . ILE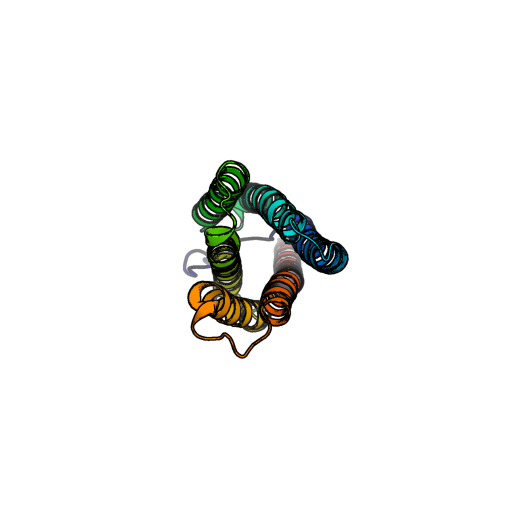 A 1 83 ? 16.451 -4.434 0.767 1.00 91.75 83 ILE A O 1
ATOM 657 N N . ILE A 1 84 ? 14.324 -5.136 0.572 1.00 90.75 84 ILE A N 1
ATOM 658 C CA . ILE A 1 84 ? 14.375 -5.276 -0.889 1.00 90.75 84 ILE A CA 1
ATOM 659 C C . ILE A 1 84 ? 14.641 -3.926 -1.561 1.00 90.75 84 ILE A C 1
ATOM 661 O O . ILE A 1 84 ? 15.428 -3.862 -2.501 1.00 90.75 84 ILE A O 1
ATOM 665 N N . THR A 1 85 ? 14.058 -2.838 -1.056 1.00 89.62 85 THR A N 1
ATOM 666 C CA . THR A 1 85 ? 14.291 -1.490 -1.595 1.00 89.62 85 THR A CA 1
ATOM 667 C C . THR A 1 85 ? 15.749 -1.055 -1.408 1.00 89.62 85 THR A C 1
ATOM 669 O O . THR A 1 85 ? 16.364 -0.554 -2.345 1.00 89.62 85 THR A O 1
ATOM 672 N N . ILE A 1 86 ? 16.352 -1.295 -0.240 1.00 87.81 86 ILE A N 1
ATOM 673 C CA . ILE A 1 86 ? 17.770 -0.975 0.003 1.00 87.81 86 ILE A CA 1
ATOM 674 C C . ILE A 1 86 ? 18.679 -1.826 -0.890 1.00 87.81 86 ILE A C 1
ATOM 676 O O . ILE A 1 86 ? 19.574 -1.291 -1.543 1.00 87.81 86 ILE A O 1
ATOM 680 N N . LEU A 1 87 ? 18.431 -3.137 -0.964 1.00 86.19 87 LEU A N 1
ATOM 681 C CA . LEU A 1 87 ? 19.198 -4.035 -1.830 1.00 86.19 87 LEU A CA 1
ATOM 682 C C . LEU A 1 87 ? 19.077 -3.636 -3.305 1.00 86.19 87 LEU A C 1
ATOM 684 O O . LEU A 1 87 ? 20.069 -3.682 -4.030 1.00 86.19 87 LEU A O 1
ATOM 688 N N . SER A 1 88 ? 17.896 -3.178 -3.732 1.00 82.88 88 SER A N 1
ATOM 689 C CA . SER A 1 88 ? 17.675 -2.696 -5.097 1.00 82.88 88 SER A CA 1
ATOM 690 C C . SER A 1 88 ? 18.569 -1.514 -5.451 1.00 82.88 88 SER A C 1
ATOM 692 O O . SER A 1 88 ? 19.080 -1.463 -6.561 1.00 82.88 88 SER A O 1
ATOM 694 N N . TYR A 1 89 ? 18.828 -0.609 -4.503 1.00 79.19 89 TYR A N 1
ATOM 695 C CA . TYR A 1 89 ? 19.693 0.547 -4.725 1.00 79.19 89 TYR A CA 1
ATOM 696 C C . TYR A 1 89 ? 21.169 0.150 -4.870 1.00 79.19 89 TYR A C 1
ATOM 698 O O . TYR A 1 89 ? 21.892 0.737 -5.668 1.00 79.19 89 TYR A O 1
ATOM 706 N N . LEU A 1 90 ? 21.612 -0.864 -4.120 1.00 78.06 90 LEU A N 1
ATOM 707 C CA . LEU A 1 90 ? 23.005 -1.321 -4.121 1.00 78.06 90 LEU A CA 1
ATOM 708 C C . LEU A 1 90 ? 23.367 -2.155 -5.357 1.00 78.06 90 LEU A C 1
ATOM 710 O O . LEU A 1 90 ? 24.505 -2.102 -5.813 1.00 78.06 90 LEU A O 1
ATOM 714 N N . TYR A 1 91 ? 22.413 -2.924 -5.886 1.00 70.94 91 TYR A N 1
ATOM 715 C CA . TYR A 1 91 ? 22.647 -3.902 -6.955 1.00 70.94 91 TYR A CA 1
ATOM 716 C C . TYR A 1 91 ? 21.909 -3.576 -8.258 1.00 70.94 91 TYR A C 1
ATOM 718 O O . TYR A 1 91 ? 21.755 -4.455 -9.108 1.00 70.94 91 TYR A O 1
ATOM 726 N N . SER A 1 92 ? 21.424 -2.340 -8.424 1.00 64.31 92 SER A N 1
ATOM 727 C CA . SER A 1 92 ? 20.582 -1.993 -9.569 1.00 64.31 92 SER A CA 1
ATOM 728 C C . SER A 1 92 ? 21.335 -2.155 -10.890 1.00 64.31 92 SER A C 1
ATOM 730 O O . SER A 1 92 ? 22.227 -1.374 -11.218 1.00 64.31 92 SER A O 1
ATOM 732 N N . GLN A 1 93 ? 20.941 -3.156 -11.673 1.00 67.75 93 GLN A N 1
ATOM 733 C CA . GLN A 1 93 ? 21.188 -3.183 -13.109 1.00 67.75 93 GLN A CA 1
ATOM 734 C C . GLN A 1 93 ? 19.941 -2.644 -13.813 1.00 67.75 93 GLN A C 1
ATOM 736 O O . GLN A 1 93 ? 18.814 -2.998 -13.446 1.00 67.75 93 GLN A O 1
ATOM 741 N N . GLU A 1 94 ? 20.124 -1.824 -14.849 1.00 67.19 94 GLU A N 1
ATOM 742 C CA . GLU A 1 94 ? 19.009 -1.142 -15.521 1.00 67.19 94 GLU A CA 1
ATOM 743 C C . GLU A 1 94 ? 17.914 -2.112 -16.001 1.00 67.19 94 GLU A C 1
ATOM 745 O O . GLU A 1 94 ? 16.725 -1.833 -15.844 1.00 67.19 94 GLU A O 1
ATOM 750 N N . ALA A 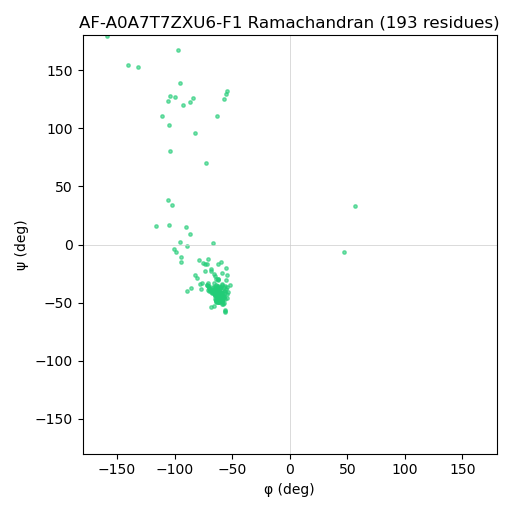1 95 ? 18.301 -3.307 -16.462 1.00 70.38 95 ALA A N 1
ATOM 751 C CA . ALA A 1 95 ? 17.383 -4.339 -16.948 1.00 70.38 95 ALA A CA 1
ATOM 752 C C . ALA A 1 95 ? 16.391 -4.864 -15.889 1.00 70.38 95 ALA A C 1
ATOM 754 O O . ALA A 1 95 ? 15.278 -5.258 -16.233 1.00 70.38 95 ALA A O 1
ATOM 755 N N . PHE A 1 96 ? 16.758 -4.860 -14.603 1.00 78.81 96 PHE A N 1
ATOM 756 C CA . PHE A 1 96 ? 15.920 -5.412 -13.528 1.00 78.81 96 PHE A CA 1
ATOM 757 C C . PHE A 1 96 ? 15.112 -4.353 -12.773 1.00 78.81 96 PHE A C 1
ATOM 759 O O . PHE A 1 96 ? 14.251 -4.703 -11.966 1.00 78.81 96 PHE A O 1
ATOM 766 N N . THR A 1 97 ? 15.334 -3.065 -13.050 1.00 82.81 97 THR A N 1
ATOM 767 C CA . THR A 1 97 ? 14.720 -1.966 -12.286 1.00 82.81 97 THR A CA 1
ATOM 768 C C . THR A 1 97 ? 13.196 -1.947 -12.436 1.00 82.81 97 THR A C 1
ATOM 770 O O . THR A 1 97 ? 12.472 -1.806 -11.451 1.00 82.81 97 THR A O 1
ATOM 773 N N . ILE A 1 98 ? 12.692 -2.138 -13.659 1.00 86.44 98 ILE A N 1
ATOM 774 C CA . ILE A 1 98 ? 11.254 -2.084 -13.957 1.00 86.44 98 ILE A CA 1
ATOM 775 C C . ILE A 1 98 ? 10.475 -3.255 -13.336 1.00 86.44 98 ILE A C 1
ATOM 777 O O . ILE A 1 98 ? 9.527 -2.990 -12.589 1.00 86.44 98 ILE A O 1
ATOM 781 N N . PRO A 1 99 ? 10.848 -4.534 -13.561 1.00 87.94 99 PRO A N 1
ATOM 782 C CA . PRO A 1 99 ? 10.136 -5.645 -12.935 1.00 87.94 99 PRO A CA 1
ATOM 783 C C . PRO A 1 99 ? 10.191 -5.580 -11.408 1.00 87.94 99 PRO A C 1
ATOM 785 O O . PRO A 1 99 ? 9.196 -5.862 -10.745 1.00 87.94 99 PRO A O 1
ATOM 788 N N . LEU A 1 100 ? 11.327 -5.158 -10.841 1.00 89.56 100 LEU A N 1
ATOM 789 C CA . LEU A 1 100 ? 11.493 -5.019 -9.397 1.00 89.56 100 LEU A CA 1
ATOM 790 C C . LEU A 1 100 ? 10.569 -3.950 -8.805 1.00 89.56 100 LEU A C 1
ATOM 792 O O . LEU A 1 100 ? 9.934 -4.196 -7.780 1.00 89.56 100 LEU A O 1
ATOM 796 N N . LEU A 1 101 ? 10.425 -2.804 -9.478 1.00 90.50 101 LEU A N 1
ATOM 797 C CA . LEU A 1 101 ? 9.443 -1.784 -9.107 1.00 90.50 101 LEU A CA 1
ATOM 798 C C . LEU A 1 101 ? 8.016 -2.350 -9.135 1.00 90.50 101 LEU A C 1
ATOM 800 O O . LEU A 1 101 ? 7.221 -2.067 -8.238 1.00 90.50 101 LEU A O 1
ATOM 804 N N . GLY A 1 102 ? 7.710 -3.192 -10.125 1.00 93.06 102 GLY A N 1
ATOM 805 C CA . GLY A 1 102 ? 6.455 -3.936 -10.208 1.00 93.06 102 GLY A CA 1
ATOM 806 C C . GLY A 1 102 ? 6.235 -4.873 -9.017 1.00 93.06 102 GLY A C 1
ATOM 807 O O . GLY A 1 102 ? 5.167 -4.837 -8.413 1.00 93.06 102 GLY A O 1
ATOM 808 N N . TYR A 1 103 ? 7.244 -5.648 -8.610 1.00 92.88 103 TYR A N 1
ATOM 809 C CA . TYR A 1 103 ? 7.152 -6.530 -7.438 1.00 92.88 103 TYR A CA 1
ATOM 810 C C . TYR A 1 103 ? 6.982 -5.764 -6.120 1.00 92.88 103 TYR A C 1
ATOM 812 O O . TYR A 1 103 ? 6.144 -6.142 -5.299 1.00 92.88 103 TYR A O 1
ATOM 820 N N . LEU A 1 104 ? 7.726 -4.671 -5.919 1.00 94.00 104 LEU A N 1
ATOM 821 C CA . LEU A 1 104 ? 7.573 -3.803 -4.744 1.00 94.00 104 LEU A CA 1
ATOM 822 C C . LEU A 1 104 ? 6.161 -3.205 -4.682 1.00 94.00 104 LEU A C 1
ATOM 824 O O . LEU A 1 104 ? 5.503 -3.246 -3.641 1.00 94.00 104 LEU A O 1
ATOM 828 N N . SER A 1 105 ? 5.668 -2.715 -5.821 1.00 95.25 105 SER A N 1
ATOM 829 C CA . SER A 1 105 ? 4.324 -2.148 -5.954 1.00 95.25 105 SER A CA 1
ATOM 830 C C . SER A 1 105 ? 3.225 -3.179 -5.720 1.00 95.25 105 SER A C 1
ATOM 832 O O . SER A 1 105 ? 2.256 -2.900 -5.008 1.00 95.25 105 SER A O 1
ATOM 834 N N . LEU A 1 106 ? 3.395 -4.389 -6.260 1.00 96.62 106 LEU A N 1
ATOM 835 C CA . LEU A 1 106 ? 2.489 -5.513 -6.049 1.00 96.62 106 LEU A CA 1
ATOM 836 C C . LEU A 1 106 ? 2.388 -5.818 -4.561 1.00 96.62 106 LEU A C 1
ATOM 838 O O . LEU A 1 106 ? 1.289 -5.936 -4.018 1.00 96.62 106 LEU A O 1
ATOM 842 N N . GLY A 1 107 ? 3.538 -5.887 -3.894 1.00 94.69 107 GLY A N 1
ATOM 843 C CA . GLY A 1 107 ? 3.568 -6.181 -2.483 1.00 94.69 107 GLY A CA 1
ATOM 844 C C . GLY A 1 107 ? 2.893 -5.114 -1.634 1.00 94.69 107 GLY A C 1
ATOM 845 O O . GLY A 1 107 ? 2.017 -5.410 -0.818 1.00 94.69 107 GLY A O 1
ATOM 846 N N . GLN A 1 108 ? 3.224 -3.851 -1.885 1.00 95.50 108 GLN A N 1
ATOM 847 C CA . GLN A 1 108 ? 2.595 -2.723 -1.210 1.00 95.50 108 GLN A CA 1
ATOM 848 C C . GLN A 1 108 ? 1.069 -2.717 -1.390 1.00 95.50 108 GLN A C 1
ATOM 850 O O . GLN A 1 108 ? 0.325 -2.449 -0.443 1.00 95.50 108 GLN A O 1
ATOM 855 N N . SER A 1 109 ? 0.599 -3.061 -2.588 1.00 96.44 109 SER A N 1
ATOM 856 C CA . SER A 1 109 ? -0.826 -3.131 -2.915 1.00 96.44 109 SER A CA 1
ATOM 857 C C . SER A 1 109 ? -1.525 -4.309 -2.226 1.00 96.44 109 SER A C 1
ATOM 859 O O . SER A 1 109 ? -2.646 -4.154 -1.742 1.00 96.44 109 SER A O 1
ATOM 861 N N . LEU A 1 110 ? -0.861 -5.464 -2.100 1.00 96.44 110 LEU A N 1
ATOM 862 C CA . LEU A 1 110 ? -1.366 -6.613 -1.339 1.00 96.44 110 LEU A CA 1
ATOM 863 C C . LEU A 1 110 ? -1.478 -6.310 0.158 1.00 96.44 110 LEU A C 1
ATOM 865 O O . LEU A 1 110 ? -2.466 -6.694 0.787 1.00 96.44 110 LEU A O 1
ATOM 869 N N . LEU A 1 111 ? -0.511 -5.586 0.729 1.00 95.25 111 LEU A N 1
ATOM 870 C CA . LEU A 1 111 ? -0.587 -5.124 2.116 1.00 95.25 111 LEU A CA 1
ATOM 871 C C . LEU A 1 111 ? -1.789 -4.193 2.313 1.00 95.25 111 LEU A C 1
ATOM 873 O O . LEU A 1 111 ? -2.559 -4.378 3.254 1.00 95.25 111 LEU A O 1
ATOM 877 N N . LEU A 1 112 ? -1.987 -3.226 1.414 1.00 95.75 112 LEU A N 1
ATOM 878 C CA . LEU A 1 112 ? -3.125 -2.302 1.471 1.00 95.75 112 LEU A CA 1
ATOM 879 C C . LEU A 1 112 ? -4.469 -3.020 1.329 1.00 95.75 112 LEU A C 1
ATOM 881 O O . LEU A 1 112 ? -5.388 -2.757 2.107 1.00 95.75 112 LEU A O 1
ATOM 885 N N . LEU A 1 113 ? -4.563 -3.972 0.399 1.00 96.50 113 LEU A N 1
ATOM 886 C CA . LEU A 1 113 ? -5.746 -4.810 0.244 1.00 96.50 113 LEU A CA 1
ATOM 887 C C . LEU A 1 113 ? -6.006 -5.635 1.508 1.00 96.50 113 LEU A C 1
ATOM 889 O O . LEU A 1 113 ? -7.146 -5.709 1.953 1.00 96.50 113 LEU A O 1
ATOM 893 N N . SER A 1 114 ? -4.964 -6.195 2.125 1.00 93.50 114 SER A N 1
ATOM 894 C CA . SER A 1 114 ? -5.090 -6.968 3.367 1.00 93.50 114 SER A CA 1
ATOM 895 C C . SER A 1 114 ? -5.648 -6.109 4.508 1.00 93.50 114 SER A C 1
ATOM 897 O O . SER A 1 114 ? -6.609 -6.505 5.170 1.00 93.50 114 SER A O 1
ATOM 899 N N . LEU A 1 115 ? -5.149 -4.877 4.672 1.00 92.25 115 LEU A N 1
ATOM 900 C CA . LEU A 1 115 ? -5.700 -3.922 5.643 1.00 92.25 115 LEU A CA 1
ATOM 901 C C . LEU A 1 115 ? -7.148 -3.543 5.345 1.00 92.25 115 LEU A C 1
ATOM 903 O O . LEU A 1 115 ? -7.948 -3.399 6.269 1.00 92.25 115 LEU A O 1
ATOM 907 N N . ALA A 1 116 ? -7.491 -3.371 4.068 1.00 93.62 116 ALA A N 1
ATOM 908 C CA . ALA A 1 116 ? -8.867 -3.130 3.671 1.00 93.62 116 ALA A CA 1
ATOM 909 C C . ALA A 1 116 ? -9.741 -4.335 4.045 1.00 93.62 116 ALA A C 1
ATOM 911 O O . ALA A 1 116 ? -10.768 -4.161 4.688 1.00 93.62 116 ALA A O 1
ATOM 912 N N . THR A 1 117 ? -9.312 -5.564 3.752 1.00 92.12 117 THR A N 1
ATOM 913 C CA . THR A 1 117 ? -10.069 -6.772 4.113 1.00 92.12 117 THR A CA 1
ATOM 914 C C . THR A 1 117 ? -10.194 -6.982 5.617 1.00 92.12 117 THR A C 1
ATOM 916 O O . THR A 1 117 ? -11.208 -7.516 6.060 1.00 92.12 117 THR A O 1
ATOM 919 N N . ASP A 1 118 ? -9.251 -6.495 6.427 1.00 90.19 118 ASP A N 1
ATOM 920 C CA . ASP A 1 118 ? -9.412 -6.494 7.880 1.00 90.19 118 ASP A CA 1
ATOM 921 C C . ASP A 1 118 ? -10.611 -5.635 8.314 1.00 90.19 118 ASP A C 1
ATOM 923 O O . ASP A 1 118 ? -11.273 -5.966 9.294 1.00 90.19 118 ASP A O 1
ATOM 927 N N . LEU A 1 119 ? -10.984 -4.587 7.577 1.00 88.31 119 LEU A N 1
ATOM 928 C CA . LEU A 1 119 ? -12.191 -3.805 7.869 1.00 88.31 119 LEU A CA 1
ATOM 929 C C . LEU A 1 119 ? -13.493 -4.565 7.560 1.00 88.31 119 LEU A C 1
ATOM 931 O O . LEU A 1 119 ? -14.552 -4.140 8.008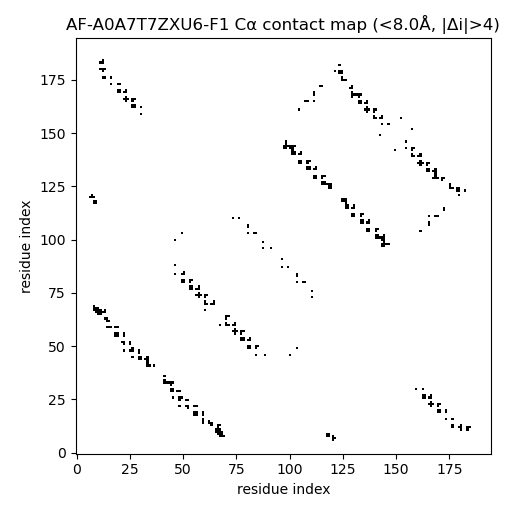 1.00 88.31 119 LEU A O 1
ATOM 935 N N . ARG A 1 120 ? -13.448 -5.703 6.854 1.00 88.25 120 ARG A N 1
ATOM 936 C CA . ARG A 1 120 ? -14.644 -6.443 6.409 1.00 88.25 120 ARG A CA 1
ATOM 937 C C . ARG A 1 120 ? -15.558 -6.889 7.547 1.00 88.25 120 ARG A C 1
ATOM 939 O O . ARG A 1 120 ? -16.771 -6.922 7.375 1.00 88.25 120 ARG A O 1
ATOM 946 N N . ASN A 1 121 ? -14.983 -7.217 8.702 1.00 83.00 121 ASN A N 1
ATOM 947 C CA . ASN A 1 121 ? -15.738 -7.693 9.867 1.00 83.00 121 ASN A CA 1
ATOM 948 C C . ASN A 1 121 ? -16.260 -6.545 10.754 1.00 83.00 121 ASN A C 1
ATOM 950 O O . ASN A 1 121 ? -16.735 -6.795 11.860 1.00 83.00 121 ASN A O 1
ATOM 954 N N . GLN A 1 122 ? -16.149 -5.291 10.305 1.00 83.81 122 GLN A N 1
ATOM 955 C CA . GLN A 1 122 ? -16.605 -4.105 11.025 1.00 83.81 122 GLN A CA 1
ATOM 956 C C . GLN A 1 122 ? -17.878 -3.557 10.376 1.00 83.81 122 GLN A C 1
ATOM 958 O O . GLN A 1 122 ? -17.876 -3.191 9.208 1.00 83.81 122 GLN A O 1
ATOM 963 N N . SER A 1 123 ? -18.961 -3.429 11.141 1.00 78.50 123 SER A N 1
ATOM 964 C CA . SER A 1 123 ? -20.253 -2.942 10.626 1.00 78.50 123 SER A CA 1
ATOM 965 C C . SER A 1 123 ? -20.296 -1.436 10.338 1.00 78.50 123 SER A C 1
ATOM 967 O O . SER A 1 123 ? -21.201 -0.966 9.658 1.00 78.50 123 SER A O 1
ATOM 969 N N . SER A 1 124 ? -19.345 -0.664 10.872 1.00 81.31 124 SER A N 1
ATOM 970 C CA . SER A 1 124 ? -19.355 0.808 10.826 1.00 81.31 124 SER A CA 1
ATOM 971 C C . SER A 1 124 ? -18.555 1.420 9.669 1.00 81.31 124 SER A C 1
ATOM 973 O O . SER A 1 124 ? -18.453 2.645 9.578 1.00 81.31 124 SER A O 1
ATOM 975 N N . VAL A 1 125 ? -17.968 0.588 8.808 1.00 89.00 125 VAL A N 1
ATOM 976 C CA . VAL A 1 125 ? -17.045 0.997 7.741 1.00 89.00 125 VAL A CA 1
ATOM 977 C C . VAL A 1 125 ? -17.287 0.199 6.474 1.00 89.00 125 VAL A C 1
ATOM 979 O O . VAL A 1 125 ? -17.748 -0.940 6.522 1.00 89.00 125 VAL A O 1
ATOM 982 N N . ASP A 1 126 ? -16.930 0.793 5.343 1.00 92.06 126 ASP A N 1
ATOM 983 C CA . ASP A 1 126 ? -16.998 0.123 4.052 1.00 92.06 126 ASP A CA 1
ATOM 984 C C . ASP A 1 126 ? -15.591 -0.267 3.596 1.00 92.06 126 ASP A C 1
ATOM 986 O O . ASP A 1 126 ? -14.798 0.549 3.123 1.00 92.06 126 ASP A O 1
ATOM 990 N N . TRP A 1 127 ? -15.282 -1.551 3.754 1.00 91.56 127 TRP A N 1
ATOM 991 C CA . TRP A 1 127 ? -13.997 -2.130 3.381 1.00 91.56 127 TRP A CA 1
ATOM 992 C C . TRP A 1 127 ? -13.760 -2.158 1.864 1.00 91.56 127 TRP A C 1
ATOM 994 O O . TRP A 1 127 ? -12.608 -2.199 1.427 1.00 91.56 127 TRP A O 1
ATOM 1004 N N . ILE A 1 128 ? -14.823 -2.115 1.051 1.00 94.62 128 ILE A N 1
ATOM 1005 C CA . ILE A 1 128 ? -14.728 -2.193 -0.411 1.00 94.62 128 ILE A CA 1
ATOM 1006 C C . ILE A 1 128 ? -14.116 -0.904 -0.969 1.00 94.62 128 ILE A C 1
ATOM 1008 O O . ILE A 1 128 ? -13.376 -0.952 -1.954 1.00 94.62 128 ILE A O 1
ATOM 1012 N N . ILE A 1 129 ? -14.373 0.239 -0.324 1.00 94.44 129 ILE A N 1
ATOM 1013 C CA . ILE A 1 129 ? -13.880 1.555 -0.748 1.00 94.44 129 ILE A CA 1
ATOM 1014 C C . ILE A 1 129 ? -12.343 1.577 -0.876 1.00 94.44 129 ILE A C 1
ATOM 1016 O O . ILE A 1 129 ? -11.866 1.840 -1.980 1.00 94.44 129 ILE A O 1
ATOM 1020 N N . PRO A 1 130 ? -11.543 1.274 0.169 1.00 94.19 130 PRO A N 1
ATOM 1021 C CA . PRO A 1 130 ? -10.085 1.196 0.041 1.00 94.19 130 PRO A CA 1
ATOM 1022 C C . PRO A 1 130 ? -9.592 -0.060 -0.703 1.00 94.19 130 PRO A C 1
ATOM 1024 O O . PRO A 1 130 ? -8.493 -0.045 -1.265 1.00 94.19 130 PRO A O 1
ATOM 1027 N N . ALA A 1 131 ? -10.384 -1.138 -0.757 1.00 95.56 131 ALA A N 1
ATOM 1028 C CA . ALA A 1 131 ? -10.004 -2.368 -1.456 1.00 95.56 131 ALA A CA 1
ATOM 1029 C C . ALA A 1 131 ? -9.977 -2.210 -2.986 1.00 95.56 131 ALA A C 1
ATOM 1031 O O . ALA A 1 131 ? -9.093 -2.765 -3.635 1.00 95.56 131 ALA A O 1
ATOM 1032 N N . ARG A 1 132 ? -10.906 -1.443 -3.574 1.00 96.19 132 ARG A N 1
ATOM 1033 C CA . ARG A 1 132 ? -10.983 -1.215 -5.032 1.00 96.19 132 ARG A CA 1
ATOM 1034 C C . ARG A 1 132 ? -9.694 -0.641 -5.639 1.00 96.19 132 ARG A C 1
ATOM 1036 O O . ARG A 1 132 ? -9.157 -1.277 -6.546 1.00 96.19 132 ARG A O 1
ATOM 1043 N N . PRO A 1 133 ? -9.166 0.508 -5.175 1.00 96.75 133 PRO A N 1
ATOM 1044 C CA . PRO A 1 133 ? -7.922 1.042 -5.717 1.00 96.75 133 PRO A CA 1
ATOM 1045 C C . PRO A 1 133 ? -6.728 0.133 -5.407 1.00 96.75 133 PRO A C 1
ATOM 1047 O O . PRO A 1 133 ? -5.867 -0.022 -6.265 1.00 96.75 133 PRO A O 1
ATOM 1050 N N . SER A 1 134 ? -6.714 -0.563 -4.264 1.00 96.12 134 SER A N 1
ATOM 1051 C CA . SER A 1 134 ? -5.662 -1.546 -3.958 1.00 96.12 134 SER A CA 1
ATOM 1052 C C . SER A 1 134 ? -5.663 -2.701 -4.968 1.00 96.12 134 SER A C 1
ATOM 1054 O O . SER A 1 134 ? -4.616 -3.087 -5.480 1.00 96.12 134 SER A O 1
ATOM 1056 N N . GLY A 1 135 ? -6.845 -3.220 -5.317 1.00 96.88 135 GLY A N 1
ATOM 1057 C CA . GLY A 1 135 ? -7.011 -4.252 -6.342 1.00 96.88 135 GLY A CA 1
ATOM 1058 C C . GLY A 1 135 ? -6.600 -3.781 -7.739 1.00 96.88 135 GLY A C 1
ATOM 1059 O O . GLY A 1 135 ? -5.964 -4.524 -8.483 1.00 96.88 135 GLY A O 1
ATOM 1060 N N . LEU A 1 136 ? -6.899 -2.528 -8.085 1.00 97.38 136 LEU A N 1
ATOM 1061 C CA . LEU A 1 136 ? -6.491 -1.960 -9.369 1.00 97.38 136 LEU A CA 1
ATOM 1062 C C . LEU A 1 136 ? -4.972 -1.717 -9.435 1.00 97.38 136 LEU A C 1
ATOM 1064 O O . LEU A 1 136 ? -4.353 -1.966 -10.467 1.00 97.38 136 LEU A O 1
ATOM 1068 N N . ALA A 1 137 ? -4.352 -1.319 -8.320 1.00 97.44 137 ALA A N 1
ATOM 1069 C CA . ALA A 1 137 ? -2.899 -1.212 -8.200 1.00 97.44 137 ALA A CA 1
ATOM 1070 C C . ALA A 1 137 ? -2.202 -2.575 -8.350 1.00 97.44 137 ALA A C 1
ATOM 1072 O O . ALA A 1 137 ? -1.157 -2.648 -8.996 1.00 97.44 137 ALA A O 1
ATOM 1073 N N . ILE A 1 138 ? -2.791 -3.661 -7.829 1.00 98.06 138 ILE A N 1
ATOM 1074 C CA . ILE A 1 138 ? -2.310 -5.036 -8.064 1.00 98.06 138 ILE A CA 1
ATOM 1075 C C . ILE A 1 138 ? -2.305 -5.346 -9.562 1.00 98.06 138 ILE A C 1
ATOM 1077 O O . ILE A 1 138 ? -1.292 -5.809 -10.080 1.00 98.06 138 ILE A O 1
ATOM 1081 N N . LEU A 1 139 ? -3.404 -5.051 -10.262 1.00 96.62 139 LEU A N 1
ATOM 1082 C CA . LEU A 1 139 ? -3.516 -5.299 -11.699 1.00 96.62 139 LEU A CA 1
ATOM 1083 C C . LEU A 1 139 ? -2.434 -4.545 -12.483 1.00 96.62 139 LEU A C 1
ATOM 1085 O O . LEU A 1 139 ? -1.700 -5.164 -13.252 1.00 96.62 139 LEU A O 1
ATOM 1089 N N . PHE A 1 140 ? -2.261 -3.245 -12.232 1.00 96.19 140 PHE A N 1
ATOM 1090 C CA . PHE A 1 140 ? -1.196 -2.482 -12.886 1.00 96.19 140 PHE A CA 1
ATOM 1091 C C . PHE A 1 140 ? 0.209 -2.966 -12.502 1.00 96.19 140 PHE A C 1
ATOM 1093 O O . PHE A 1 140 ? 1.099 -2.983 -13.348 1.00 96.19 140 PHE A O 1
ATOM 1100 N N . SER A 1 141 ? 0.418 -3.407 -11.259 1.00 96.69 141 SER A N 1
ATOM 1101 C CA . SER A 1 141 ? 1.710 -3.947 -10.816 1.00 96.69 141 SER A CA 1
ATOM 1102 C C . SER A 1 141 ? 2.068 -5.230 -11.564 1.00 96.69 141 SER A C 1
ATOM 1104 O O . SER A 1 141 ? 3.204 -5.380 -12.006 1.00 96.69 141 SER A O 1
ATOM 1106 N N . VAL A 1 142 ? 1.097 -6.124 -11.782 1.00 95.69 142 VAL A N 1
ATOM 1107 C CA . VAL A 1 142 ? 1.287 -7.316 -12.622 1.00 95.69 142 VAL A CA 1
ATOM 1108 C C . VAL A 1 142 ? 1.626 -6.907 -14.055 1.00 95.69 142 VAL A C 1
ATOM 1110 O O . VAL A 1 142 ? 2.599 -7.414 -14.607 1.00 95.69 142 VAL A O 1
ATOM 1113 N N . MET A 1 143 ? 0.902 -5.944 -14.634 1.00 94.38 143 MET A N 1
ATOM 1114 C CA . MET A 1 143 ? 1.206 -5.431 -15.978 1.00 94.38 143 MET A CA 1
ATOM 1115 C C . MET A 1 143 ? 2.620 -4.846 -16.080 1.00 94.38 143 MET A C 1
ATOM 1117 O O . MET A 1 143 ? 3.256 -4.996 -17.119 1.00 94.38 143 MET A O 1
ATOM 1121 N N . LEU A 1 144 ? 3.128 -4.215 -15.016 1.00 93.25 144 LEU A N 1
ATOM 1122 C CA . LEU A 1 144 ? 4.491 -3.681 -14.974 1.00 93.25 144 LEU A CA 1
ATOM 1123 C C . LEU A 1 144 ? 5.551 -4.792 -14.905 1.00 93.25 144 LEU A C 1
ATOM 1125 O O . LEU A 1 144 ? 6.582 -4.688 -15.564 1.00 93.25 144 LEU A O 1
ATOM 1129 N N . ILE A 1 145 ? 5.296 -5.868 -14.152 1.00 93.25 145 ILE A N 1
ATOM 1130 C CA . ILE A 1 145 ? 6.209 -7.022 -14.044 1.00 93.25 145 ILE A CA 1
ATOM 1131 C C . ILE A 1 145 ? 6.395 -7.698 -15.407 1.00 93.25 145 ILE A C 1
ATOM 1133 O O . ILE A 1 145 ? 7.519 -8.005 -15.797 1.00 93.25 145 ILE A O 1
ATOM 1137 N N . ILE A 1 146 ? 5.299 -7.904 -16.140 1.00 92.00 146 ILE A N 1
ATOM 1138 C CA . ILE A 1 146 ? 5.303 -8.516 -17.477 1.00 92.00 146 ILE A CA 1
ATOM 1139 C C . ILE A 1 146 ? 5.154 -7.474 -18.594 1.00 92.00 146 ILE A C 1
ATOM 1141 O O . ILE A 1 146 ? 4.580 -7.761 -19.644 1.00 92.00 146 ILE A O 1
ATOM 1145 N N . HIS A 1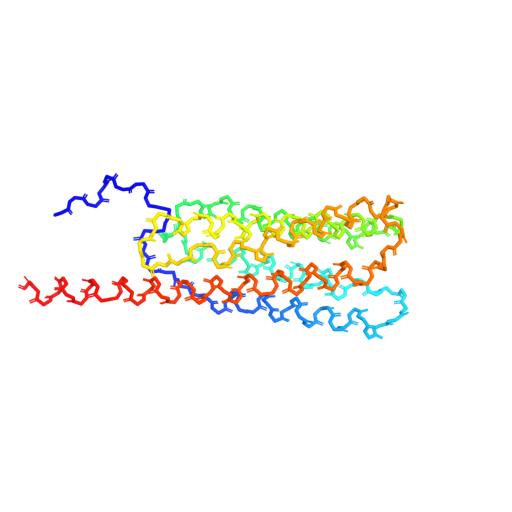 147 ? 5.709 -6.269 -18.402 1.00 88.31 147 HIS A N 1
ATOM 1146 C CA . HIS A 1 147 ? 5.641 -5.179 -19.388 1.00 88.31 147 HIS A CA 1
ATOM 1147 C C . HIS A 1 147 ? 6.098 -5.561 -20.808 1.00 88.31 147 HIS A C 1
ATOM 1149 O O . HIS A 1 147 ? 5.439 -5.111 -21.744 1.00 88.31 147 HIS A O 1
ATOM 1155 N N . PRO A 1 148 ? 7.106 -6.439 -21.028 1.00 85.31 148 PRO A N 1
ATOM 1156 C CA . PRO A 1 148 ? 7.462 -6.886 -22.379 1.00 85.31 148 PRO A CA 1
ATOM 1157 C C . PRO A 1 148 ? 6.292 -7.486 -23.180 1.00 85.31 148 PRO A C 1
ATOM 1159 O O . PRO A 1 148 ? 6.293 -7.414 -24.405 1.00 85.31 148 PRO A O 1
ATOM 1162 N N . VAL A 1 149 ? 5.280 -8.041 -22.501 1.00 88.50 149 VAL A N 1
ATOM 1163 C CA . VAL A 1 149 ? 4.044 -8.566 -23.111 1.00 88.50 149 VAL A CA 1
ATOM 1164 C C . VAL A 1 149 ? 3.042 -7.441 -23.424 1.00 88.50 149 VAL A C 1
ATOM 1166 O O . VAL A 1 149 ? 2.272 -7.539 -24.374 1.00 88.50 149 VAL A O 1
ATOM 1169 N N . PHE A 1 150 ? 3.070 -6.348 -22.657 1.00 83.25 150 PHE A N 1
ATOM 1170 C CA . PHE A 1 150 ? 2.189 -5.178 -22.770 1.00 83.25 150 PHE A CA 1
ATOM 1171 C C . PHE A 1 150 ? 2.897 -3.961 -23.386 1.00 83.25 150 PHE A C 1
ATOM 1173 O O . PHE A 1 150 ? 2.672 -2.819 -22.981 1.00 83.25 150 PHE A O 1
ATOM 1180 N N . ASN A 1 151 ? 3.750 -4.191 -24.385 1.00 82.38 151 ASN A N 1
ATOM 1181 C CA . ASN A 1 151 ? 4.570 -3.150 -25.015 1.00 82.38 151 ASN A CA 1
ATOM 1182 C C . ASN A 1 151 ? 3.763 -2.031 -25.713 1.00 82.38 151 ASN A C 1
ATOM 1184 O O . ASN A 1 151 ? 4.304 -0.958 -25.967 1.00 82.38 151 ASN A O 1
ATOM 1188 N N . PHE A 1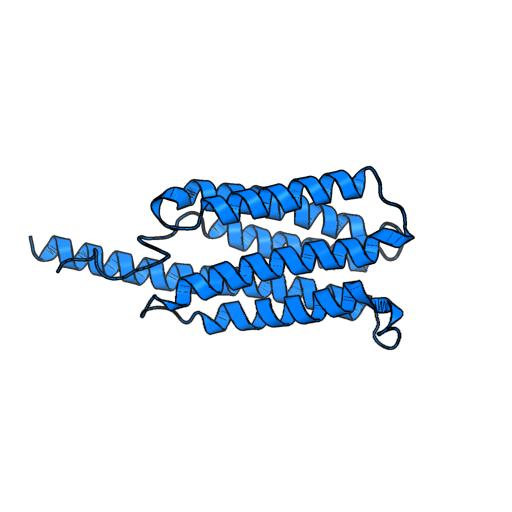 152 ? 2.475 -2.253 -25.988 1.00 87.19 152 PHE A N 1
ATOM 1189 C CA . PHE A 1 152 ? 1.563 -1.266 -26.570 1.00 87.19 152 PHE A CA 1
ATOM 1190 C C . PHE A 1 152 ? 1.110 -0.188 -25.571 1.00 87.19 152 PHE A C 1
ATOM 1192 O O . PHE A 1 152 ? 0.594 0.849 -25.988 1.00 87.19 152 PHE A O 1
ATOM 1199 N N . ILE A 1 153 ? 1.288 -0.410 -24.262 1.00 88.44 153 ILE A N 1
ATOM 1200 C CA . ILE A 1 153 ? 0.939 0.561 -23.219 1.00 88.44 153 ILE A CA 1
ATOM 1201 C C . ILE A 1 153 ? 2.209 1.292 -22.770 1.00 88.44 153 ILE A C 1
ATOM 1203 O O . ILE A 1 153 ? 3.178 0.644 -22.353 1.00 88.44 153 ILE A O 1
ATOM 1207 N N . PRO A 1 154 ? 2.211 2.638 -22.773 1.00 89.81 154 PRO A N 1
ATOM 1208 C CA . PRO A 1 154 ? 3.322 3.408 -22.237 1.00 89.81 154 PRO A CA 1
ATOM 1209 C C . PRO A 1 154 ? 3.594 3.041 -20.776 1.00 89.81 154 PRO A C 1
ATOM 1211 O O . PRO A 1 154 ? 2.712 3.146 -19.921 1.00 89.81 154 PRO A O 1
ATOM 1214 N N . ILE A 1 155 ? 4.836 2.665 -20.469 1.00 88.31 155 ILE A N 1
ATOM 1215 C CA . ILE A 1 155 ? 5.246 2.264 -19.115 1.00 88.31 155 ILE A CA 1
ATOM 1216 C C . ILE A 1 155 ? 4.962 3.350 -18.065 1.00 88.31 155 ILE A C 1
ATOM 1218 O O . ILE A 1 155 ? 4.529 3.061 -16.953 1.00 88.31 155 ILE A O 1
ATOM 1222 N N . VAL A 1 156 ? 5.117 4.613 -18.468 1.00 88.38 156 VAL A N 1
ATOM 1223 C CA . VAL A 1 156 ? 4.804 5.824 -17.697 1.00 88.38 156 VAL A CA 1
ATOM 1224 C C . VAL A 1 156 ? 3.356 5.804 -17.200 1.00 88.38 156 VAL A C 1
ATOM 1226 O O . VAL A 1 156 ? 3.106 6.115 -16.038 1.00 88.38 156 VAL A O 1
ATOM 1229 N N . LEU A 1 157 ? 2.405 5.391 -18.046 1.00 90.56 157 LEU A N 1
ATOM 1230 C CA . LEU A 1 157 ? 0.985 5.335 -17.696 1.00 90.56 157 LEU A CA 1
ATOM 1231 C C . LEU A 1 157 ? 0.709 4.248 -16.652 1.00 90.56 157 LEU A C 1
ATOM 1233 O O . LEU A 1 157 ? -0.051 4.477 -15.714 1.00 90.56 157 LEU A O 1
ATOM 1237 N N . ILE A 1 158 ? 1.355 3.086 -16.791 1.00 92.94 158 ILE A N 1
ATOM 1238 C CA . ILE A 1 158 ? 1.231 1.974 -15.839 1.00 92.94 158 ILE A CA 1
ATOM 1239 C C . ILE A 1 158 ? 1.789 2.398 -14.478 1.00 92.94 158 ILE A C 1
ATOM 1241 O O . ILE A 1 158 ? 1.106 2.266 -13.467 1.00 92.94 158 ILE A O 1
ATOM 1245 N N . ILE A 1 159 ? 2.995 2.972 -14.461 1.00 92.06 159 ILE A N 1
ATOM 1246 C CA . ILE A 1 159 ? 3.652 3.484 -13.253 1.00 92.06 159 ILE A CA 1
ATOM 1247 C C . ILE A 1 159 ? 2.774 4.545 -12.575 1.00 92.06 159 ILE A C 1
ATOM 1249 O O . ILE A 1 159 ? 2.461 4.407 -11.394 1.00 92.06 159 ILE A O 1
ATOM 1253 N N . ALA A 1 160 ? 2.301 5.556 -13.314 1.00 92.19 160 ALA A N 1
ATOM 1254 C CA . ALA A 1 160 ? 1.394 6.570 -12.772 1.00 92.19 160 ALA A CA 1
ATOM 1255 C C . ALA A 1 160 ? 0.136 5.933 -1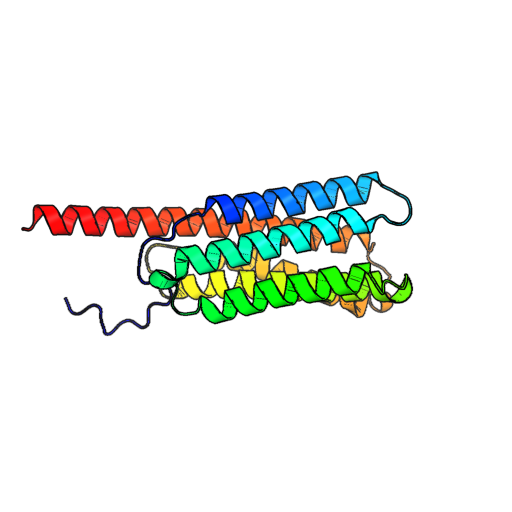2.162 1.00 92.19 160 ALA A C 1
ATOM 1257 O O . ALA A 1 160 ? -0.247 6.262 -11.038 1.00 92.19 160 ALA A O 1
ATOM 1258 N N . GLY A 1 161 ? -0.479 4.990 -12.883 1.00 94.50 161 GLY A N 1
ATOM 1259 C CA . GLY A 1 161 ? -1.665 4.264 -12.441 1.00 94.50 161 GLY A CA 1
ATOM 1260 C C . GLY A 1 161 ? -1.446 3.529 -11.120 1.00 94.50 161 GLY A C 1
ATOM 1261 O O . GLY A 1 161 ? -2.260 3.666 -10.209 1.00 94.50 161 GLY A O 1
ATOM 1262 N N . ILE A 1 162 ? -0.326 2.816 -10.972 1.00 95.75 162 ILE A N 1
ATOM 1263 C CA . ILE A 1 162 ? 0.047 2.129 -9.726 1.00 95.75 162 ILE A CA 1
ATOM 1264 C C . ILE A 1 162 ? 0.090 3.117 -8.562 1.00 95.75 162 ILE A C 1
ATOM 1266 O O . ILE A 1 162 ? -0.613 2.936 -7.566 1.00 95.75 162 ILE A O 1
ATOM 1270 N N . PHE A 1 163 ? 0.903 4.168 -8.671 1.00 94.75 163 PHE A N 1
ATOM 1271 C CA . PHE A 1 163 ? 1.176 5.041 -7.531 1.00 94.75 163 PHE A CA 1
ATOM 1272 C C . PHE A 1 163 ? -0.012 5.913 -7.147 1.00 94.75 163 PHE A C 1
ATOM 1274 O O . PHE A 1 163 ? -0.253 6.116 -5.956 1.00 94.75 163 PHE A O 1
ATOM 1281 N N . ILE A 1 164 ? -0.804 6.366 -8.123 1.00 94.94 164 ILE A N 1
ATOM 1282 C CA . ILE A 1 164 ? -2.059 7.076 -7.856 1.00 94.94 164 ILE A CA 1
ATOM 1283 C C . ILE A 1 164 ? -3.030 6.160 -7.106 1.00 94.94 164 ILE A C 1
ATOM 1285 O O . ILE A 1 164 ? -3.632 6.583 -6.119 1.00 94.94 164 ILE A O 1
ATOM 1289 N N . MET A 1 165 ? -3.155 4.895 -7.518 1.00 97.69 165 MET A N 1
ATOM 1290 C CA . MET A 1 165 ? -4.049 3.940 -6.860 1.00 97.69 165 MET A CA 1
ATOM 1291 C C . MET A 1 165 ? -3.562 3.550 -5.457 1.00 97.69 165 MET A C 1
ATOM 1293 O O . MET A 1 165 ? -4.372 3.468 -4.531 1.00 97.69 165 MET A O 1
ATOM 1297 N N . ILE A 1 166 ? -2.252 3.387 -5.247 1.00 97.25 166 ILE A N 1
ATOM 1298 C CA . ILE A 1 166 ? -1.659 3.175 -3.915 1.00 97.25 166 ILE A CA 1
ATOM 1299 C C . ILE A 1 166 ? -1.927 4.384 -3.008 1.00 97.25 166 ILE A C 1
ATOM 1301 O O . ILE A 1 166 ? -2.419 4.222 -1.889 1.00 97.25 166 ILE A O 1
ATOM 1305 N N . ALA A 1 167 ? -1.658 5.601 -3.488 1.00 96.56 167 ALA A N 1
ATOM 1306 C CA . ALA A 1 167 ? -1.898 6.832 -2.738 1.00 96.56 167 ALA A CA 1
ATOM 1307 C C . ALA A 1 167 ? -3.381 6.986 -2.361 1.00 96.56 167 ALA A C 1
ATOM 1309 O O . ALA A 1 167 ? -3.719 7.206 -1.195 1.00 96.56 167 ALA A O 1
ATOM 1310 N N . LEU A 1 168 ? -4.280 6.771 -3.325 1.00 96.81 168 LEU A N 1
ATOM 1311 C CA . LEU A 1 168 ? -5.721 6.813 -3.098 1.00 96.81 168 LEU A CA 1
ATOM 1312 C C . LEU A 1 168 ? -6.163 5.776 -2.057 1.00 96.81 168 LEU A C 1
ATOM 1314 O O . LEU A 1 168 ? -6.950 6.095 -1.164 1.00 96.81 168 LEU A O 1
ATOM 1318 N N . SER A 1 169 ? -5.617 4.560 -2.118 1.00 97.00 169 SER A N 1
ATOM 1319 C CA . SER A 1 169 ? -5.900 3.498 -1.146 1.00 97.00 169 SER A CA 1
ATOM 1320 C C . SER A 1 169 ? -5.539 3.918 0.278 1.00 97.00 169 SER A C 1
ATOM 1322 O O . SER A 1 169 ? -6.349 3.733 1.184 1.00 97.00 169 SER A O 1
ATOM 1324 N N . TYR A 1 170 ? -4.379 4.550 0.488 1.00 96.56 170 TYR A N 1
ATOM 1325 C CA . TYR A 1 170 ? -3.992 5.078 1.801 1.00 96.56 170 TYR A CA 1
ATOM 1326 C C . TYR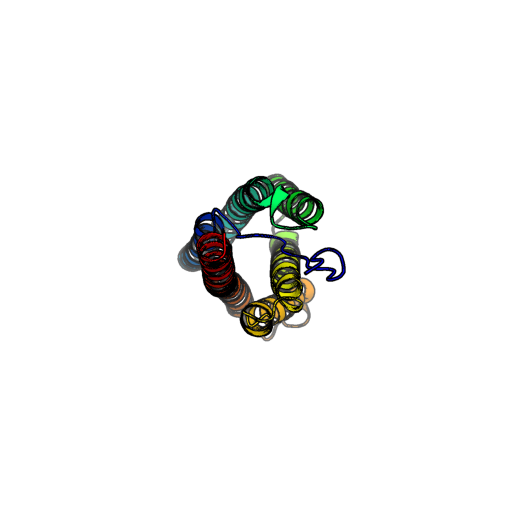 A 1 170 ? -4.968 6.133 2.328 1.00 96.56 170 TYR A C 1
ATOM 1328 O O . TYR A 1 170 ? -5.391 6.057 3.485 1.00 96.56 170 TYR A O 1
ATOM 1336 N N . ILE A 1 171 ? -5.344 7.107 1.493 1.00 96.56 171 ILE A N 1
ATOM 1337 C CA . ILE A 1 171 ? -6.280 8.176 1.878 1.00 96.56 171 ILE A CA 1
ATOM 1338 C C . ILE A 1 171 ? -7.622 7.575 2.308 1.00 96.56 171 ILE A C 1
ATOM 1340 O O . ILE A 1 171 ? -8.159 7.925 3.366 1.00 96.56 171 ILE A O 1
ATOM 1344 N N . LEU A 1 172 ? -8.150 6.647 1.510 1.00 96.19 172 LEU A N 1
ATOM 1345 C CA . LEU A 1 172 ? -9.431 6.000 1.775 1.00 96.19 172 LEU A CA 1
ATOM 1346 C C . LEU A 1 172 ? -9.375 5.113 3.022 1.00 96.19 172 LEU A C 1
ATOM 1348 O O . LEU A 1 172 ? -10.280 5.184 3.852 1.00 96.19 172 LEU A O 1
ATOM 1352 N N . LEU A 1 173 ? -8.289 4.363 3.223 1.00 94.94 173 LEU A N 1
ATOM 1353 C CA . LEU A 1 173 ? -8.097 3.542 4.420 1.00 94.94 173 LEU A CA 1
ATOM 1354 C C . LEU A 1 173 ? -8.116 4.404 5.693 1.00 94.94 173 LEU A C 1
ATOM 1356 O O . LEU A 1 173 ? -8.750 4.056 6.688 1.00 94.94 173 LEU A O 1
ATOM 1360 N N . VAL A 1 174 ? -7.475 5.576 5.656 1.00 95.25 174 VAL A N 1
ATOM 1361 C CA . VAL A 1 174 ? -7.490 6.523 6.778 1.00 95.25 174 VAL A CA 1
ATOM 1362 C C . VAL A 1 174 ? -8.885 7.091 7.026 1.00 95.25 174 VAL A C 1
ATOM 1364 O O . VAL A 1 174 ? -9.268 7.278 8.184 1.00 95.25 174 VAL A O 1
ATOM 1367 N N . SER A 1 175 ? -9.652 7.365 5.970 1.00 93.69 175 SER A N 1
ATOM 1368 C CA . SER A 1 175 ? -11.047 7.798 6.095 1.00 93.69 175 SER A CA 1
ATOM 1369 C C . SER A 1 175 ? -11.887 6.751 6.834 1.00 93.69 175 SER A C 1
ATOM 1371 O O . SER A 1 175 ? -12.552 7.077 7.823 1.00 93.69 175 SER A O 1
ATOM 1373 N N . GLU A 1 176 ? -11.775 5.481 6.440 1.00 93.88 176 GLU A N 1
ATOM 1374 C CA . GLU A 1 176 ? -12.492 4.381 7.089 1.00 93.88 176 GLU A CA 1
ATOM 1375 C C . GLU A 1 176 ? -12.015 4.156 8.532 1.00 93.88 176 GLU A C 1
ATOM 1377 O O . GLU A 1 176 ? -12.837 4.052 9.442 1.00 93.88 176 GLU A O 1
ATOM 1382 N N . PHE A 1 177 ? -10.709 4.220 8.814 1.00 92.12 177 PHE A N 1
ATOM 1383 C CA . PHE A 1 177 ? -10.222 4.166 10.199 1.00 92.12 177 PHE A CA 1
ATOM 1384 C C . PHE A 1 177 ? -10.751 5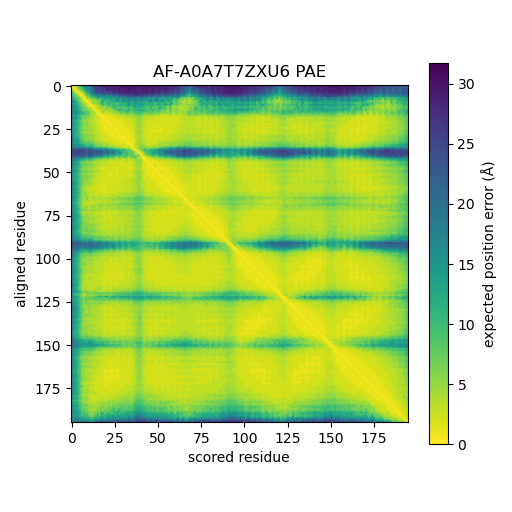.317 11.061 1.00 92.12 177 PHE A C 1
ATOM 1386 O O . PHE A 1 177 ? -11.070 5.113 12.234 1.00 92.12 177 PHE A O 1
ATOM 1393 N N . LYS A 1 178 ? -10.896 6.529 10.510 1.00 91.94 178 LYS A N 1
ATOM 1394 C CA . LYS A 1 178 ? -11.503 7.656 11.236 1.00 91.94 178 LYS A CA 1
ATOM 1395 C C . LYS A 1 178 ? -12.978 7.395 11.549 1.00 91.94 178 LYS A C 1
ATOM 1397 O O . LYS A 1 178 ? -13.400 7.708 12.663 1.00 91.94 178 LYS A O 1
ATOM 1402 N N . LYS A 1 179 ? -13.749 6.823 10.617 1.00 90.06 179 LYS A N 1
ATOM 1403 C CA . LYS A 1 179 ? -15.147 6.416 10.859 1.00 90.06 179 LYS A CA 1
ATOM 1404 C C . LYS A 1 179 ? -15.226 5.360 11.966 1.00 90.06 179 LYS A C 1
ATOM 1406 O O . LYS A 1 179 ? -15.938 5.567 12.949 1.00 90.06 179 LYS A O 1
ATOM 1411 N N . LEU A 1 180 ? -14.396 4.320 11.877 1.00 90.50 180 LEU A N 1
ATOM 1412 C CA . LEU A 1 180 ? -14.289 3.264 12.885 1.00 90.50 180 LEU A CA 1
ATOM 1413 C C . LEU A 1 180 ? -13.944 3.825 14.276 1.00 90.50 180 LEU A C 1
ATOM 1415 O O . LEU A 1 180 ? -14.559 3.476 15.282 1.00 90.50 180 LEU A O 1
ATOM 1419 N N . ASN A 1 181 ? -12.994 4.757 14.341 1.00 90.75 181 ASN A N 1
ATOM 1420 C CA . ASN A 1 181 ? -12.592 5.405 15.587 1.00 90.75 181 ASN A CA 1
ATOM 1421 C C . ASN A 1 181 ? -13.715 6.225 16.229 1.00 90.75 181 ASN A C 1
ATOM 1423 O O . ASN A 1 181 ? -13.846 6.219 17.455 1.00 90.75 181 ASN A O 1
ATOM 1427 N N . ARG A 1 182 ? -14.531 6.924 15.426 1.00 89.50 182 ARG A N 1
ATOM 1428 C CA . ARG A 1 182 ? -15.710 7.642 15.938 1.00 89.50 182 ARG A CA 1
ATOM 1429 C C . ARG A 1 182 ? -16.708 6.664 16.543 1.00 89.50 182 ARG A C 1
ATOM 1431 O O . ARG A 1 182 ? -17.176 6.909 17.649 1.00 89.50 182 ARG A O 1
ATOM 1438 N N . HIS A 1 183 ? -16.956 5.542 15.871 1.00 87.69 183 HIS A N 1
ATOM 1439 C CA . HIS A 1 183 ? -17.857 4.507 16.366 1.00 87.69 183 HIS A CA 1
ATOM 1440 C C . HIS A 1 183 ? -17.398 3.944 17.722 1.00 87.69 183 HIS A C 1
ATOM 1442 O O . HIS A 1 183 ? -18.164 3.944 18.687 1.00 87.69 183 HIS A O 1
ATOM 1448 N N . TYR A 1 184 ? -16.114 3.588 17.852 1.00 87.25 184 TYR A N 1
ATOM 1449 C CA . TYR A 1 184 ? -15.549 3.146 19.132 1.00 87.25 184 TYR A CA 1
ATOM 1450 C C . TYR A 1 184 ? -15.622 4.214 20.230 1.00 87.25 184 TYR A C 1
ATOM 1452 O O . TYR A 1 184 ? -15.861 3.888 21.396 1.00 87.25 184 TYR A O 1
ATOM 1460 N N . LYS A 1 185 ? -15.428 5.493 19.885 1.00 87.50 185 LYS A N 1
ATOM 1461 C CA . LYS A 1 185 ? -15.547 6.598 20.844 1.00 87.50 185 LYS A CA 1
ATOM 1462 C C . LYS A 1 185 ? -16.982 6.732 21.359 1.00 87.50 185 LYS A C 1
ATOM 1464 O O . LYS A 1 185 ? -17.154 6.858 22.568 1.00 87.50 185 LYS A O 1
ATOM 1469 N N . SER A 1 186 ? -17.983 6.656 20.481 1.00 85.44 186 SER A N 1
ATOM 1470 C CA . SER A 1 186 ? -19.398 6.729 20.864 1.00 85.44 186 SER A CA 1
ATOM 1471 C C . SER A 1 186 ? -19.792 5.594 21.808 1.00 85.44 186 SER A C 1
ATOM 1473 O O . SER A 1 186 ? -20.356 5.859 22.866 1.00 85.44 186 SER A O 1
ATOM 1475 N N . ILE A 1 187 ? -19.407 4.349 21.496 1.00 85.69 187 ILE A N 1
ATOM 1476 C CA . ILE A 1 187 ? -19.662 3.187 22.368 1.00 85.69 187 ILE A CA 1
ATOM 1477 C C . ILE A 1 187 ? -19.030 3.392 23.751 1.00 85.69 187 ILE A C 1
ATOM 1479 O O . ILE A 1 187 ? -19.648 3.106 24.775 1.00 85.69 187 ILE A O 1
ATOM 1483 N N . LYS A 1 188 ? -17.803 3.923 23.799 1.00 85.50 188 LYS A N 1
ATOM 1484 C CA . LYS A 1 188 ? -17.103 4.178 25.061 1.00 85.50 188 LYS A CA 1
ATOM 1485 C C . LYS A 1 188 ? -17.793 5.246 25.916 1.00 85.50 188 LYS A C 1
ATOM 1487 O O . LYS A 1 188 ? -17.796 5.100 27.135 1.00 85.50 188 LYS A O 1
ATOM 1492 N N . ILE A 1 189 ? -18.341 6.299 25.308 1.00 85.94 189 ILE A N 1
ATOM 1493 C CA . ILE A 1 189 ? -19.092 7.348 26.021 1.00 85.94 189 ILE A CA 1
ATOM 1494 C C . ILE A 1 189 ? -20.380 6.755 26.600 1.00 85.94 189 ILE A C 1
ATOM 1496 O O . ILE A 1 189 ? -20.542 6.760 27.813 1.00 85.94 189 ILE A O 1
ATOM 1500 N N . LEU A 1 190 ? -21.188 6.094 25.765 1.00 83.62 190 LEU A N 1
ATOM 1501 C CA . LEU A 1 190 ? -22.421 5.419 26.191 1.00 83.62 190 LEU A CA 1
ATOM 1502 C C . LEU A 1 190 ? -22.185 4.428 27.343 1.00 83.62 190 LEU A C 1
ATOM 1504 O O . LEU A 1 190 ? -22.959 4.369 28.289 1.00 83.62 190 LEU A O 1
ATOM 1508 N N . SER A 1 191 ? -21.085 3.668 27.304 1.00 82.69 191 SER A N 1
ATOM 1509 C CA . SER A 1 191 ? -20.750 2.716 28.374 1.00 82.69 191 SER A CA 1
ATOM 1510 C C . SER A 1 191 ? -20.372 3.361 29.713 1.00 82.69 191 SER A C 1
ATOM 1512 O O . SER A 1 191 ? -20.384 2.678 30.735 1.00 82.69 191 SER A O 1
ATOM 1514 N N . ARG A 1 192 ? -19.968 4.637 29.706 1.00 84.00 192 ARG A N 1
ATOM 1515 C CA . ARG A 1 192 ? -19.633 5.396 30.917 1.00 84.00 192 ARG A CA 1
ATOM 1516 C C . ARG A 1 192 ? -20.871 6.023 31.537 1.00 84.00 192 ARG A C 1
ATOM 1518 O O . ARG A 1 192 ? -20.959 6.008 32.750 1.00 84.00 192 ARG A O 1
ATOM 1525 N N . ASP A 1 193 ? -21.802 6.497 30.715 1.00 81.75 193 ASP A N 1
ATOM 1526 C CA . ASP A 1 193 ? -23.046 7.126 31.180 1.00 81.75 193 ASP A CA 1
ATOM 1527 C C . ASP A 1 193 ? -24.037 6.105 31.778 1.00 81.75 193 ASP A C 1
ATOM 1529 O O . ASP A 1 193 ? -24.966 6.473 32.488 1.00 81.75 193 ASP A O 1
ATOM 1533 N N . LEU A 1 194 ? -23.838 4.811 31.495 1.00 74.56 194 LEU A N 1
ATOM 1534 C CA . LEU A 1 194 ? -24.612 3.691 32.047 1.00 74.56 194 LEU A CA 1
ATOM 1535 C C . LEU A 1 194 ? -24.052 3.131 33.373 1.00 74.56 194 LEU A C 1
ATOM 1537 O O . LEU A 1 194 ? -24.609 2.160 33.887 1.00 74.56 194 LEU A O 1
ATOM 1541 N N . LYS A 1 195 ? -22.938 3.667 33.887 1.00 58.00 195 LYS A N 1
ATOM 1542 C CA . LYS A 1 195 ? -22.328 3.277 35.170 1.00 58.00 195 LYS A CA 1
ATOM 1543 C C . LYS A 1 195 ? -22.564 4.340 36.227 1.00 58.00 195 LYS A C 1
ATOM 1545 O O . LYS A 1 195 ? -22.766 3.922 37.385 1.00 58.00 195 LYS A O 1
#

Mean predicted aligned error: 6.0 Å

Solvent-accessible surface area (backbone atoms only — not comparable to full-atom values): 9857 Å² total; per-residue (Å²): 134,80,76,82,78,61,91,50,42,60,72,50,65,72,65,65,54,63,46,45,45,50,34,21,50,35,35,51,51,14,51,53,51,26,64,69,53,78,42,91,73,33,60,52,44,42,48,52,24,48,34,53,36,18,52,42,45,24,52,40,28,63,78,26,49,86,17,31,72,63,25,68,60,54,26,52,51,21,48,50,51,28,52,54,42,55,51,46,70,76,66,66,46,81,89,52,50,57,37,50,52,12,52,54,44,27,49,55,17,52,53,47,28,50,58,18,56,44,36,61,76,40,92,74,42,67,27,61,68,19,25,50,34,12,53,52,13,31,52,34,14,53,49,41,48,49,30,89,81,46,68,90,52,62,65,67,58,42,54,52,49,25,39,52,21,47,20,51,19,32,50,40,44,41,53,38,48,51,45,42,32,51,52,51,50,50,54,54,51,57,62,55,78,76,107

Nearest PDB structures (foldseek):
  8tn1-assembly1_B  TM=3.839E-01  e=1.026E+00  synthetic construct

pLDDT: mean 87.11, std 11.92, range [28.0, 98.06]

Organism: NCBI:txid1756149

Radius of gyration: 18.33 Å; Cα contacts (8 Å, |Δi|>4): 249; chains: 1; bounding box: 48×30×62 Å

Sequence (195 aa):
MNLHSFNISIRSSVKASSLLILNSVLFIIGTIFSFIASQPPAYIPLGIAFGLSSVTGALFFLQNSKSIKTWNWYTYYSLFIVIITILSYLYSQEAFTIPLLGYLSLGQSLLLLSLATDLRNQSSVDWIIPARPSGLAILFSVMLIIHPVFNFIPIVLIIAGIFIMIALSYILLVSEFKKLNRHYKSIKILSRDLK